Protein 6TM3 (pdb70)

GO terms:
  GO:0004488 methylenetetrahydrofolate dehydrogenase (NADP+) activity (F, EXP)

Solvent-accessible surface area: 12299 Å² total; per-residue (Å²): 87,121,78,44,4,43,2,1,1,28,61,75,95,41,35,118,101,9,45,81,7,0,97,98,8,35,8,68,72,25,60,37,73,18,94,5,57,62,140,58,0,7,70,67,0,33,40,6,8,131,96,58,44,60,167,71,48,48,11,4,0,0,3,0,0,2,29,77,4,26,24,0,26,146,1,1,90,17,0,63,179,104,18,100,51,87,77,71,2,0,0,0,1,0,0,89,7,0,1,0,20,0,0,0,0,0,2,13,0,1,109,17,27,72,44,64,0,160,58,62,84,0,7,0,0,26,0,28,27,11,25,0,12,3,0,0,3,14,0,15,63,33,28,10,101,4,36,0,0,7,169,148,70,111,122,0,71,63,6,3,89,25,3,30,183,62,35,185,36,125,5,70,29,29,96,5,63,78,73,70,33,29,25,101,31,0,115,24,2,40,0,0,1,0,13,15,70,131,13,90,76,14,0,39,92,77,18,0,61,124,38,112,32,2,61,4,0,0,1,28,8,50,86,98,81,33,2,1,12,30,20,70,13,88,9,122,15,110,128,48,72,84,19,89,0,6,0,8,98,7,1,18,30,12,12,59,122,0,0,77,33,0,1,42,72,0,8,117,44,14,127,16,53,27,4,2,92,67,0,25,154,19,0,77,105,45,13,112,173

Foldseek 3Di:
DAQEEEEEEAAQWGDPVLVVLLVLLPHRYYDYDYNDALVPCLVVLVVLQVPDDDLCSLSYEYEYEYKAQLRSVSNLVSSVVSADDLRFAAYAYQYVNQQLLLLLQLLLVCVLVPNAPAAFEEEEEQLLISNSLLNQLVNQVRHHAYEYEDQDQVSQVVSQVSSCVVRVGHHHYDHQNDQVSLLVVCARGQEYEYDDDEADARAEPVSPLPRVNHAEYEFQHDHPPTNYHPDDQCFRQDDDPNHGYHHNNVSVVLSSVLSSNVSNVSSVDGDHYHDNVNSSVVSNVVSVD

Nearest PDB structures (foldseek):
  6tm3-assembly1_A  TM=1.003E+00  e=2.167E-55  Methylorubrum extorquens AM1
  3jyl-assembly1_A  TM=5.128E-01  e=2.140E-04  Pseudomonas syringae pv. tomato
  4hfm-assembly1_B  TM=5.890E-01  e=4.488E-03  Nicotiana tabacum
  7w32-assembly1_J  TM=4.870E-01  e=1.516E-02  Sus scrofa
  7v2f-assembly1_J  TM=4.616E-01  e=2.000E-02  Sus scrofa

Secondary structure (DSSP, 8-state):
---EEEEEESSSS--HHHHHHHHHTT-SEEEEE-S--TTTHHHHHHHHHSS--GGGGGGEEEEEE-S-HHHHHHHHHHHHHH-BTTB--EEEE-GGGHHHHHHHHHHHHHHHTTS--TT-EEEEETTTSHHHHHHHHHHHHTT-EEEEEESSHHHHHHHHHHHHHHH----EEEE--SHHHHHHHTTT-SEEEE-PPTT---B-GGGTTT-TT--EEEE---SSSPSBTT--TT-EEEEETTEEEE-HHHHHHHHHHHHHHHHHHHTS-SS-EESHHHHHHHHHHHHH-

Organism: Methylorubrum extorquens (strain ATCC 14718 / DSM 1338 / JCM 2805 / NCIMB 9133 / AM1) (NCBI:txid272630)

Sequence (289 aa):
SKKKLLFQFDTDATPSVFDVVVGYDGGADHITGYGNVTPDNVGAYVDGTIYTRGGKEEKQQSTAIFVGGGDMAAGERRVFEEAVKKKRFFGPFRVSCMLDSNGSNTTTAAAGVALVVKAAGGSVKGKKKKAVVLAGTGPVGMRSAALLAGEGAEEVVLCGRKKLDKAQAAADSVNKKRFKVNVTTAAETADDASSRAEEAVKGAHFVFTAGAIGLELLLPQQAAWQQNESSSIEIVADYNAQPPLGIGGIDDATDKGKEEYGGKRRAFGALGIGGLKLLKKLHRRRACIAKLFESSSEEGVFDAEEEIYKKLLAKEEEMMAVD

InterPro domains:
  IPR015259 Methylene-tetrahydromethanopterin dehydrogenase, N-terminal [PF09176] (17-97)
  IPR035015 Methylene tetrahydromethanopterin dehydrogenase, NADP-binding domain [cd01078] (96-287)
  IPR036291 NAD(P)-binding domain superfamily [SSF51735] (101-224)
  IPR037089 Methylene-tetrahydromethanopterin dehydrogenase, N-terminal domain superfamily [G3DSA:3.40.50.10280] (3-285)
  IPR046346 Aminoacid dehydrogenase-like, N-terminal domain superfamily [SSF53223] (3-97)

Radius of gyration: 18.9 Å; Cα contacts (8 Å, |Δi|>4): 758; chains: 1; bounding box: 31×53×46 Å

Structure (mmCIF, N/CA/C/O backbone):
data_6TM3
#
_entry.id   6TM3
#
_cell.length_a   125.754
_cell.length_b   125.754
_cell.length_c   125.754
_cell.angle_alpha   90.000
_cell.angle_beta   90.000
_cell.angle_gamma   90.000
#
_symmetry.space_group_name_H-M   'P 41 3 2'
#
loop_
_entity.id
_entity.type
_entity.pdbx_description
1 polymer 'Bifunctional protein MdtA'
2 non-polymer 'NADP NICOTINAMIDE-ADENINE-DINUCLEOTIDE PHOSPHATE'
3 non-polymer GLYCEROL
4 non-polymer '5,10-DIMETHYLENE TETRAHYDROMETHANOPTERIN'
5 non-polymer 1,2-ETHANEDIOL
6 non-polymer 'LITHIUM ION'
7 water water
#
loop_
_atom_site.group_PDB
_atom_site.id
_atom_site.type_symbol
_atom_site.label_atom_id
_atom_site.label_alt_id
_atom_site.label_comp_id
_atom_site.label_asym_id
_atom_site.label_entity_id
_atom_site.label_seq_id
_atom_site.pdbx_PDB_ins_code
_atom_site.Cartn_x
_atom_site.Cartn_y
_atom_site.Cartn_z
_atom_site.occupancy
_atom_site.B_iso_or_equiv
_atom_site.auth_seq_id
_atom_site.auth_comp_id
_atom_site.auth_asym_id
_atom_site.auth_atom_id
_atom_site.pdbx_PDB_model_num
ATOM 1 N N . SER A 1 2 ? 7.872 45.034 87.241 1.00 25.54 2 SER A N 1
ATOM 2 C CA . SER A 1 2 ? 8.851 44.353 88.067 1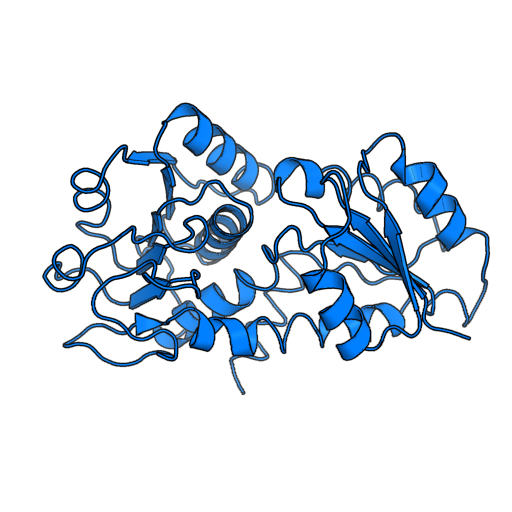.00 21.29 2 SER A CA 1
ATOM 3 C C . SER A 1 2 ? 9.756 43.491 87.205 1.00 17.54 2 SER A C 1
ATOM 4 O O . SER A 1 2 ? 9.301 42.801 86.298 1.00 20.12 2 SER A O 1
ATOM 7 N N . LYS A 1 3 ? 11.043 43.497 87.503 1.00 13.91 3 LYS A N 1
ATOM 8 C CA A LYS A 1 3 ? 11.968 42.625 86.800 0.44 12.29 3 LYS A CA 1
ATOM 9 C CA B LYS A 1 3 ? 11.966 42.624 86.800 0.56 12.74 3 LYS A CA 1
ATOM 10 C C . LYS A 1 3 ? 11.720 41.173 87.187 1.00 11.25 3 LYS A C 1
ATOM 11 O O . LYS A 1 3 ? 11.502 40.853 88.362 1.00 11.67 3 LYS A O 1
ATOM 22 N N . LYS A 1 4 ? 11.770 40.294 86.186 1.00 10.88 4 LYS A N 1
ATOM 23 C CA . LYS A 1 4 ? 11.624 38.855 86.383 1.00 10.55 4 LYS A CA 1
ATOM 24 C C . LYS A 1 4 ? 12.973 38.293 86.808 1.00 10.82 4 LYS A C 1
ATOM 25 O O . LYS A 1 4 ? 13.918 38.222 86.010 1.00 11.12 4 LYS A O 1
ATOM 31 N N . LEU A 1 5 ? 13.069 37.914 88.076 1.00 10.19 5 LEU A N 1
ATOM 32 C CA . LEU A 1 5 ? 14.318 37.493 88.694 1.00 10.18 5 LEU A CA 1
ATOM 33 C C . LEU A 1 5 ? 14.278 35.988 88.897 1.00 10.29 5 LEU A C 1
ATOM 34 O O . LEU A 1 5 ? 13.401 35.476 89.596 1.00 11.22 5 LEU A O 1
ATOM 39 N N . LEU A 1 6 ? 15.228 35.287 88.291 1.00 10.08 6 LEU A N 1
ATOM 40 C CA . LEU A 1 6 ? 15.392 33.853 88.475 1.00 10.07 6 LEU A CA 1
ATOM 41 C C . LEU A 1 6 ? 16.581 33.614 89.392 1.00 10.01 6 LEU A C 1
ATOM 42 O O . LEU A 1 6 ? 17.679 34.110 89.127 1.00 11.41 6 LEU A O 1
ATOM 47 N N . PHE A 1 7 ? 16.353 32.864 90.456 1.00 9.73 7 PHE A N 1
ATOM 48 C CA . PHE A 1 7 ? 17.408 32.441 91.363 1.00 9.77 7 PHE A CA 1
ATOM 49 C C . PHE A 1 7 ? 17.713 30.990 91.067 1.00 9.62 7 PHE A C 1
ATOM 50 O O . PHE A 1 7 ? 16.827 30.133 91.163 1.00 10.71 7 PHE A O 1
ATOM 58 N N . GLN A 1 8 ? 18.950 30.744 90.665 1.00 9.53 8 GLN A N 1
ATOM 59 C CA . GLN A 1 8 ? 19.423 29.438 90.230 1.00 9.57 8 GLN A CA 1
ATOM 60 C C . GLN A 1 8 ? 20.242 28.835 91.361 1.00 9.38 8 GLN A C 1
ATOM 61 O O . GLN A 1 8 ? 21.259 29.405 91.761 1.00 10.22 8 GLN A O 1
ATOM 67 N N . PHE A 1 9 ? 19.769 27.715 91.894 1.00 9.57 9 PHE A N 1
ATOM 68 C CA . PHE A 1 9 ? 20.390 27.040 93.027 1.00 9.73 9 PHE A CA 1
ATOM 69 C C . PHE A 1 9 ? 20.937 25.714 92.509 1.00 9.72 9 PHE A C 1
ATOM 70 O O . PHE A 1 9 ? 20.167 24.796 92.220 1.00 10.74 9 PHE A O 1
ATOM 78 N N . ASP A 1 10 ? 22.253 25.623 92.380 1.00 9.52 10 ASP A N 1
ATOM 79 C CA . ASP A 1 10 ? 22.914 24.473 91.777 1.00 9.36 10 ASP A CA 1
ATOM 80 C C . ASP A 1 10 ? 23.648 23.706 92.873 1.00 9.35 10 ASP A C 1
ATOM 81 O O . ASP A 1 10 ? 24.322 24.308 93.724 1.00 10.47 10 ASP A O 1
ATOM 86 N N . THR A 1 11 ? 23.499 22.386 92.871 1.00 9.27 11 THR A N 1
ATOM 87 C CA . THR A 1 11 ? 24.177 21.545 93.846 1.00 9.69 11 THR A CA 1
ATOM 88 C C . THR A 1 11 ? 25.645 21.325 93.502 1.00 9.75 11 THR A C 1
ATOM 89 O O . THR A 1 11 ? 26.404 20.891 94.378 1.00 10.62 11 THR A O 1
ATOM 93 N N . ASP A 1 12 ? 26.051 21.596 92.266 1.00 9.94 12 ASP A N 1
ATOM 94 C CA . ASP A 1 12 ? 27.452 21.515 91.881 1.00 9.71 12 ASP A CA 1
ATOM 95 C C . ASP A 1 12 ? 28.216 22.707 92.462 1.00 10.15 12 ASP A C 1
ATOM 96 O O . ASP A 1 12 ? 27.638 23.645 93.017 1.00 11.03 12 ASP A O 1
ATOM 101 N N . ALA A 1 13 ? 29.535 22.714 92.265 1.00 10.86 13 ALA A N 1
ATOM 102 C CA . ALA A 1 13 ? 30.362 23.778 92.818 1.00 12.58 13 ALA A CA 1
ATOM 103 C C . ALA A 1 13 ? 30.005 25.150 92.260 1.00 11.07 13 ALA A C 1
ATOM 104 O O . ALA A 1 13 ? 30.173 26.157 92.959 1.00 11.57 13 ALA A O 1
ATOM 106 N N . THR A 1 14 ? 29.580 25.222 91.011 1.00 10.46 14 THR A N 1
ATOM 107 C CA . THR A 1 14 ? 29.198 26.470 90.373 1.00 10.68 14 THR A CA 1
ATOM 108 C C . THR A 1 14 ? 27.937 26.222 89.559 1.00 10.63 14 THR A C 1
ATOM 109 O O . THR A 1 14 ? 27.637 25.076 89.198 1.00 11.35 14 THR A O 1
ATOM 113 N N . PRO A 1 15 ? 27.190 27.276 89.233 1.00 10.42 15 PRO A N 1
ATOM 114 C CA . PRO A 1 15 ? 25.946 27.095 88.476 1.00 10.85 15 PRO A CA 1
ATOM 115 C C . PRO A 1 15 ? 26.208 26.784 87.011 1.00 10.14 15 PRO A C 1
ATOM 116 O O . PRO A 1 15 ? 27.139 27.288 86.399 1.00 13.04 15 PRO A O 1
ATOM 120 N N . SER A 1 16 ? 25.336 25.981 86.426 1.00 10.09 16 SER A N 1
ATOM 121 C CA . SER A 1 16 ? 25.461 25.604 85.026 1.00 10.23 16 SER A CA 1
ATOM 122 C C . SER A 1 16 ? 25.330 26.785 84.073 1.00 10.14 16 SER A C 1
ATOM 123 O O . SER A 1 16 ? 24.336 27.509 84.108 1.00 10.81 16 SER A O 1
ATOM 126 N N . VAL A 1 17 ? 26.302 26.920 83.168 1.00 9.86 17 VAL A N 1
ATOM 127 C CA . VAL A 1 17 ? 26.222 27.915 82.095 1.00 9.77 17 VAL A CA 1
ATOM 128 C C . VAL A 1 17 ? 25.011 27.644 81.214 1.00 9.67 17 VAL A C 1
ATOM 129 O O . VAL A 1 17 ? 24.289 28.565 80.809 1.00 10.07 17 VAL A O 1
ATOM 133 N N . PHE A 1 18 ? 24.820 26.372 80.847 1.00 9.36 18 PHE A N 1
ATOM 134 C CA . PHE A 1 18 ? 23.702 25.974 79.997 1.00 9.80 18 PHE A CA 1
ATOM 135 C C . PHE A 1 18 ? 22.395 26.537 80.539 1.00 9.63 18 PHE A C 1
ATOM 136 O O . PHE A 1 18 ? 21.603 27.149 79.814 1.00 10.22 18 PHE A O 1
ATOM 144 N N . ASP A 1 19 ? 22.147 26.323 81.832 1.00 9.47 19 ASP A N 1
ATOM 145 C CA . ASP A 1 19 ? 20.890 26.750 82.435 1.00 9.82 19 ASP A CA 1
ATOM 146 C C . ASP A 1 19 ? 20.757 28.269 82.465 1.00 9.75 19 ASP A C 1
ATOM 147 O O . ASP A 1 19 ? 19.630 28.786 82.441 1.00 10.61 19 ASP A O 1
ATOM 152 N N . VAL A 1 20 ? 21.875 29.002 82.526 1.00 9.57 20 VAL A N 1
ATOM 153 C CA . VAL A 1 20 ? 21.808 30.456 82.452 1.00 9.70 20 VAL A CA 1
ATOM 154 C C . VAL A 1 20 ? 21.308 30.892 81.078 1.00 9.78 20 VAL A C 1
ATOM 155 O O . VAL A 1 20 ? 20.410 31.730 80.972 1.00 10.67 20 VAL A O 1
ATOM 159 N N . VAL A 1 21 ? 21.914 30.381 80.001 1.00 9.40 21 VAL A N 1
ATOM 160 C CA . VAL A 1 21 ? 21.504 30.826 78.668 1.00 10.20 21 VAL A CA 1
ATOM 161 C C . VAL A 1 21 ? 20.025 30.550 78.455 1.00 10.14 21 VAL A C 1
ATOM 162 O O . VAL A 1 21 ? 19.272 31.410 77.981 1.00 10.96 21 VAL A O 1
ATOM 166 N N . VAL A 1 22 ? 19.594 29.333 78.771 1.00 10.01 22 VAL A N 1
ATOM 167 C CA . VAL A 1 22 ? 18.211 28.972 78.500 1.00 10.54 22 VAL A CA 1
ATOM 168 C C . VAL A 1 22 ? 17.269 29.769 79.388 1.00 11.13 22 VAL A C 1
ATOM 169 O O . VAL A 1 22 ? 16.169 30.128 78.965 1.00 11.85 22 VAL A O 1
ATOM 173 N N . GLY A 1 23 ? 17.676 30.075 80.620 1.00 10.76 23 GLY A N 1
ATOM 174 C CA . GLY A 1 23 ? 16.853 30.914 81.467 1.00 10.91 23 GLY A CA 1
ATOM 175 C C . GLY A 1 23 ? 16.614 32.287 80.878 1.00 10.89 23 GLY A C 1
ATOM 176 O O . GLY A 1 23 ? 15.497 32.806 80.935 1.00 11.92 23 GLY A O 1
ATOM 177 N N . TYR A 1 24 ? 17.659 32.905 80.326 1.00 10.57 24 TYR A N 1
ATOM 178 C CA . TYR A 1 24 ? 17.492 34.198 79.674 1.00 10.87 24 TYR A CA 1
ATOM 179 C C . TYR A 1 24 ? 16.637 34.065 78.426 1.00 11.50 24 TYR A C 1
ATOM 180 O O . TYR A 1 24 ? 15.722 34.860 78.206 1.00 12.60 24 TYR A O 1
ATOM 189 N N . ASP A 1 25 ? 16.906 33.059 77.594 1.00 11.12 25 ASP A N 1
ATOM 190 C CA . ASP A 1 25 ? 16.108 32.913 76.380 1.00 11.25 25 ASP A CA 1
ATOM 191 C C . ASP A 1 25 ? 14.666 32.548 76.695 1.00 11.95 25 ASP A C 1
ATOM 192 O O . ASP A 1 25 ? 13.780 32.815 75.883 1.00 13.95 25 ASP A O 1
ATOM 197 N N . GLY A 1 26 ? 14.417 31.941 77.841 1.00 11.69 26 GLY A N 1
ATOM 198 C CA . GLY A 1 26 ? 13.083 31.567 78.251 1.00 11.87 26 GLY A CA 1
ATOM 199 C C . GLY A 1 26 ? 12.273 32.656 78.893 1.00 12.52 26 GLY A C 1
ATOM 200 O O . GLY A 1 26 ? 11.082 32.452 79.124 1.00 14.76 26 GLY A O 1
ATOM 201 N N . GLY A 1 27 ? 12.886 33.790 79.213 1.00 12.25 27 GLY A N 1
ATOM 202 C CA . GLY A 1 27 ? 12.135 34.935 79.674 1.00 13.94 27 GLY A CA 1
ATOM 203 C C . GLY A 1 27 ? 12.579 35.577 80.971 1.00 12.40 27 GLY A C 1
ATOM 204 O O . GLY A 1 27 ? 11.954 36.548 81.392 1.00 14.96 27 GLY A O 1
ATOM 205 N N . ALA A 1 28 ? 13.621 35.080 81.636 1.00 11.45 28 ALA A N 1
ATOM 206 C CA . ALA A 1 28 ? 14.099 35.780 82.820 1.00 11.38 28 ALA A CA 1
ATOM 207 C C . ALA A 1 28 ? 14.712 37.117 82.426 1.00 11.18 28 ALA A C 1
ATOM 208 O O . ALA A 1 28 ? 15.388 37.226 81.399 1.00 12.20 28 ALA A O 1
ATOM 210 N N . ASP A 1 29 ? 14.518 38.128 83.280 1.00 10.88 29 ASP A N 1
ATOM 211 C CA . ASP A 1 29 ? 15.209 39.399 83.093 1.00 11.15 29 ASP A CA 1
ATOM 212 C C . ASP A 1 29 ? 16.607 39.391 83.701 1.00 10.71 29 ASP A C 1
ATOM 213 O O . ASP A 1 29 ? 17.512 40.025 83.146 1.00 11.49 29 ASP A O 1
ATOM 218 N N . HIS A 1 30 ? 16.796 38.693 84.825 1.00 10.50 30 HIS A N 1
ATOM 219 C CA . HIS A 1 30 ? 18.083 38.593 85.495 1.00 10.61 30 HIS A CA 1
ATOM 220 C C . HIS A 1 30 ? 18.158 37.225 86.127 1.00 10.89 30 HIS A C 1
ATOM 221 O O . HIS A 1 30 ? 17.170 36.751 86.685 1.00 13.07 30 HIS A O 1
ATOM 228 N N . ILE A 1 31 ? 19.327 36.606 86.051 1.00 10.38 31 ILE A N 1
ATOM 229 C CA . ILE A 1 31 ? 19.582 35.323 86.689 1.00 10.25 31 ILE A CA 1
ATOM 230 C C . ILE A 1 31 ? 20.727 35.496 87.672 1.00 10.18 31 ILE A C 1
ATOM 231 O O . ILE A 1 31 ? 21.797 35.995 87.303 1.00 11.98 31 ILE A O 1
ATOM 236 N N . THR A 1 32 ? 20.508 35.070 88.910 1.00 9.98 32 THR A N 1
ATOM 237 C CA . THR A 1 32 ? 21.514 35.093 89.962 1.00 10.00 32 THR A CA 1
ATOM 238 C C . THR A 1 32 ? 21.725 33.658 90.416 1.00 9.94 32 THR A C 1
ATOM 239 O O . THR A 1 32 ? 20.774 33.013 90.870 1.00 10.52 32 THR A O 1
ATOM 243 N N . GLY A 1 33 ? 22.952 33.165 90.288 1.00 10.11 33 GLY A N 1
ATOM 244 C CA . GLY A 1 33 ? 23.262 31.764 90.507 1.00 9.97 33 GLY A CA 1
ATOM 245 C C . GLY A 1 33 ? 24.133 31.507 91.725 1.00 10.10 33 GLY A C 1
ATOM 246 O O . GLY A 1 33 ? 25.068 32.270 92.025 1.00 10.53 33 GLY A O 1
ATOM 247 N N . TYR A 1 34 ? 23.834 30.391 92.384 1.00 9.38 34 TYR A N 1
ATOM 248 C CA . TYR A 1 34 ? 24.527 29.894 93.553 1.00 9.46 34 TYR A CA 1
ATOM 249 C C . TYR A 1 34 ? 24.956 28.467 93.287 1.00 9.58 34 TYR A C 1
ATOM 250 O O . TYR A 1 34 ? 24.190 27.674 92.732 1.00 10.91 34 TYR A O 1
ATOM 259 N N . GLY A 1 35 ? 26.182 28.138 93.687 1.00 9.80 35 GLY A N 1
ATOM 260 C CA . GLY A 1 35 ? 26.628 26.770 93.760 1.00 10.06 35 GLY A CA 1
ATOM 261 C C . GLY A 1 35 ? 26.686 26.291 95.199 1.00 9.36 35 GLY A C 1
ATOM 262 O O . GLY A 1 35 ? 26.430 27.027 96.143 1.00 10.45 35 GLY A O 1
ATOM 263 N N . ASN A 1 36 ? 27.018 25.012 95.342 1.00 9.63 36 ASN A N 1
ATOM 264 C CA . ASN A 1 36 ? 27.153 24.379 96.651 1.00 10.43 36 ASN A CA 1
ATOM 265 C C . ASN A 1 36 ? 25.870 24.442 97.467 1.00 10.17 36 ASN A C 1
ATOM 266 O O . ASN A 1 36 ? 25.916 24.428 98.699 1.00 10.87 36 ASN A O 1
ATOM 271 N N . VAL A 1 37 ? 24.724 24.455 96.809 1.00 9.97 37 VAL A N 1
ATOM 272 C CA . VAL A 1 37 ? 23.467 24.557 97.529 1.00 9.75 37 VAL A CA 1
ATOM 273 C C . VAL A 1 37 ? 23.138 23.210 98.151 1.00 9.76 37 VAL A C 1
ATOM 274 O O . VAL A 1 37 ? 23.311 22.155 97.527 1.00 10.74 37 VAL A O 1
ATOM 278 N N . THR A 1 38 ? 22.639 23.248 99.374 1.00 10.10 38 THR A N 1
ATOM 279 C CA . THR A 1 38 ? 22.269 22.061 100.127 1.00 10.91 38 THR A CA 1
ATOM 280 C C . THR A 1 38 ? 20.895 22.267 100.738 1.00 10.58 38 THR A C 1
ATOM 281 O O . THR A 1 38 ? 20.394 23.395 100.824 1.00 10.66 38 THR A O 1
ATOM 285 N N . PRO A 1 39 ? 20.283 21.193 101.246 1.00 10.68 39 PRO A N 1
ATOM 286 C CA . PRO A 1 39 ? 18.985 21.361 101.906 1.00 11.84 39 PRO A CA 1
ATOM 287 C C . PRO A 1 39 ? 19.062 22.274 103.094 1.00 12.95 39 PRO A C 1
ATOM 288 O O . PRO A 1 39 ? 18.083 22.956 103.389 1.00 15.34 39 PRO A O 1
ATOM 292 N N . ASP A 1 40 ? 20.206 22.328 103.774 1.00 12.96 40 ASP A N 1
ATOM 293 C CA . ASP A 1 40 ? 20.330 23.173 104.949 1.00 14.57 40 ASP A CA 1
ATOM 294 C C . ASP A 1 40 ? 20.504 24.644 104.594 1.00 13.95 40 ASP A C 1
ATOM 295 O O . ASP A 1 40 ? 19.941 25.495 105.290 1.00 16.22 40 ASP A O 1
ATOM 300 N N . ASN A 1 41 ? 21.303 24.978 103.566 1.00 11.36 41 ASN A N 1
ATOM 301 C CA . ASN A 1 41 ? 21.565 26.385 103.271 1.00 11.46 41 ASN A CA 1
ATOM 302 C C . ASN A 1 41 ? 20.530 27.015 102.347 1.00 10.57 41 ASN A C 1
ATOM 303 O O . ASN A 1 41 ? 20.496 28.245 102.225 1.00 11.54 41 ASN A O 1
ATOM 308 N N . VAL A 1 42 ? 19.650 26.222 101.737 1.00 10.19 42 VAL A N 1
ATOM 309 C CA . VAL A 1 42 ? 18.738 26.803 100.764 1.00 10.08 42 VAL A CA 1
ATOM 310 C C . VAL A 1 42 ? 17.615 27.586 101.434 1.00 10.09 42 VAL A C 1
ATOM 311 O O . VAL A 1 42 ? 17.033 28.472 100.817 1.00 10.44 42 VAL A O 1
ATOM 315 N N . GLY A 1 43 ? 17.267 27.267 102.676 1.00 10.43 43 GLY A N 1
ATOM 316 C CA . GLY A 1 43 ? 16.148 27.945 103.305 1.00 10.71 43 GLY A CA 1
ATOM 317 C C . GLY A 1 43 ? 16.323 29.451 103.358 1.00 10.19 43 GLY A C 1
ATOM 318 O O . GLY A 1 43 ? 15.394 30.211 103.059 1.00 10.71 43 GLY A O 1
ATOM 319 N N . ALA A 1 44 ? 17.515 29.907 103.747 1.00 10.12 44 ALA A N 1
ATOM 320 C CA . ALA A 1 44 ? 17.755 31.341 103.814 1.00 10.41 44 ALA A CA 1
ATOM 321 C C . ALA A 1 44 ? 17.705 31.987 102.441 1.00 9.97 44 ALA A C 1
ATOM 322 O O . ALA A 1 44 ? 17.278 33.138 102.311 1.00 10.99 44 ALA A O 1
ATOM 324 N N . TYR A 1 45 ? 18.135 31.268 101.410 1.00 9.60 45 TYR A N 1
ATOM 325 C CA . TYR A 1 45 ? 17.985 31.760 100.044 1.00 10.12 45 TYR A CA 1
ATOM 326 C C . TYR A 1 45 ? 16.511 31.932 99.700 1.00 9.94 45 TYR A C 1
ATOM 327 O O . TYR A 1 45 ? 16.100 32.958 99.141 1.00 10.50 45 TYR A O 1
ATOM 336 N N . VAL A 1 46 ? 15.697 30.924 100.018 1.00 9.67 46 VAL A N 1
ATOM 337 C CA . VAL A 1 46 ? 14.274 31.012 99.727 1.00 9.44 46 VAL A CA 1
ATOM 338 C C . VAL A 1 46 ? 13.639 32.159 100.489 1.00 9.53 46 VAL A C 1
ATOM 339 O O . VAL A 1 46 ? 12.756 32.844 99.964 1.00 10.15 46 VAL A O 1
ATOM 343 N N . ASP A 1 47 ? 14.078 32.403 101.726 1.00 9.66 47 ASP A N 1
ATOM 344 C CA . ASP A 1 47 ? 13.552 33.541 102.473 1.00 10.09 47 ASP A CA 1
ATOM 345 C C . ASP A 1 47 ? 13.684 34.823 101.655 1.00 10.32 47 ASP A C 1
ATOM 346 O O . ASP A 1 47 ? 12.810 35.691 101.689 1.00 10.65 47 ASP A O 1
ATOM 351 N N . GLY A 1 48 ? 14.788 34.974 100.927 1.00 10.33 48 GLY A N 1
ATOM 352 C CA . GLY A 1 48 ? 14.977 36.159 100.118 1.00 10.54 48 GLY A CA 1
ATOM 353 C C . GLY A 1 48 ? 13.971 36.298 98.999 1.00 10.50 48 GLY A C 1
ATOM 354 O O . GLY A 1 48 ? 13.743 37.416 98.517 1.00 12.45 48 GLY A O 1
ATOM 355 N N . THR A 1 49 ? 13.385 35.193 98.550 1.00 10.09 49 THR A N 1
ATOM 356 C CA . THR A 1 49 ? 12.384 35.233 97.499 1.00 10.54 49 THR A CA 1
ATOM 357 C C . THR A 1 49 ? 10.975 35.475 98.018 1.00 10.62 49 THR A C 1
ATOM 358 O O . THR A 1 49 ? 10.125 35.898 97.235 1.00 12.01 49 THR A O 1
ATOM 362 N N . ILE A 1 50 ? 10.700 35.188 99.291 1.00 10.61 50 ILE A N 1
ATOM 363 C CA . ILE A 1 50 ? 9.337 35.254 99.825 1.00 11.25 50 ILE A CA 1
ATOM 364 C C . ILE A 1 50 ? 9.084 36.470 100.710 1.00 11.37 50 ILE A C 1
ATOM 365 O O . ILE A 1 50 ? 7.918 36.739 101.032 1.00 12.58 50 ILE A O 1
ATOM 370 N N . TYR A 1 51 ? 10.122 37.211 101.106 1.00 10.87 51 TYR A N 1
ATOM 371 C CA . TYR A 1 51 ? 9.950 38.355 101.992 1.00 11.64 51 TYR A CA 1
ATOM 372 C C . TYR A 1 51 ? 10.230 39.690 101.313 1.00 11.01 51 TYR A C 1
ATOM 373 O O . TYR A 1 51 ? 10.219 40.724 101.985 1.00 13.11 51 TYR A O 1
ATOM 382 N N . THR A 1 52 ? 10.481 39.704 100.001 1.00 11.29 52 THR A N 1
ATOM 383 C CA . THR A 1 52 ? 10.921 40.911 99.313 1.00 11.31 52 THR A CA 1
ATOM 384 C C . THR A 1 52 ? 9.874 41.549 98.414 1.00 11.89 52 THR A C 1
ATOM 385 O O . THR A 1 52 ? 10.025 42.723 98.068 1.00 13.01 52 THR A O 1
ATOM 389 N N . ARG A 1 53 ? 8.847 40.802 98.012 1.00 12.13 53 ARG A N 1
ATOM 390 C CA . ARG A 1 53 ? 7.835 41.294 97.092 1.00 12.16 53 ARG A CA 1
ATOM 391 C C . ARG A 1 53 ? 6.467 40.840 97.578 1.00 14.44 53 ARG A C 1
ATOM 392 O O . ARG A 1 53 ? 6.341 39.818 98.246 1.00 16.46 53 ARG A O 1
ATOM 400 N N . GLY A 1 54 ? 5.432 41.600 97.221 1.00 16.20 54 GLY A N 1
ATOM 401 C CA . GLY A 1 54 ? 4.078 41.276 97.617 1.00 18.81 54 GLY A CA 1
ATOM 402 C C . GLY A 1 54 ? 3.120 41.352 96.440 1.00 19.65 54 GLY A C 1
ATOM 403 O O . GLY A 1 54 ? 3.459 41.858 95.372 1.00 20.39 54 GLY A O 1
ATOM 404 N N . GLY A 1 55 ? 1.905 40.839 96.661 1.00 21.66 55 GLY A N 1
ATOM 405 C CA . GLY A 1 55 ? 0.828 41.035 95.698 1.00 23.55 55 GLY A CA 1
ATOM 406 C C . GLY A 1 55 ? 1.187 40.564 94.301 1.00 23.73 55 GLY A C 1
ATOM 407 O O . GLY A 1 55 ? 1.718 39.468 94.106 1.00 24.51 55 GLY A O 1
ATOM 408 N N . LYS A 1 56 ? 0.886 41.402 93.304 1.00 24.02 56 LYS A N 1
ATOM 409 C CA . LYS A 1 56 ? 1.140 41.050 91.912 1.00 25.30 56 LYS A CA 1
ATOM 410 C C . LYS A 1 56 ? 2.619 40.828 91.634 1.00 22.92 56 LYS A C 1
ATOM 411 O O . LYS A 1 56 ? 2.959 40.166 90.646 1.00 25.01 56 LYS A O 1
ATOM 417 N N . GLU A 1 57 ? 3.504 41.355 92.483 1.00 19.06 57 GLU A N 1
ATOM 418 C CA A GLU A 1 57 ? 4.928 41.292 92.189 0.54 16.24 57 GLU A CA 1
ATOM 419 C CA B GLU A 1 57 ? 4.938 41.308 92.236 0.46 17.29 57 GLU A CA 1
ATOM 420 C C . GLU A 1 57 ? 5.546 39.951 92.552 1.00 15.00 57 GLU A C 1
ATOM 421 O O . GLU A 1 57 ? 6.629 39.640 92.052 1.00 14.53 57 GLU A O 1
ATOM 432 N N . LYS A 1 58 ? 4.900 39.185 93.417 1.00 15.60 58 LYS A N 1
ATOM 433 C CA . LYS A 1 58 ? 5.469 37.893 93.877 1.00 16.40 58 LYS A CA 1
ATOM 434 C C . LYS A 1 58 ? 5.838 36.984 92.702 1.00 14.24 58 LYS A C 1
ATOM 435 O O . LYS A 1 58 ? 6.884 36.355 92.740 1.00 15.41 58 LYS A O 1
ATOM 441 N N . GLN A 1 59 ? 4.983 36.917 91.693 1.00 13.48 59 GLN A N 1
ATOM 442 C CA A GLN A 1 59 ? 5.205 36.009 90.581 0.47 13.40 59 GLN A CA 1
ATOM 443 C CA B GLN A 1 59 ? 5.225 35.994 90.598 0.53 14.16 59 GLN A CA 1
ATOM 444 C C . GLN A 1 59 ? 6.389 36.407 89.720 1.00 13.78 59 GLN A C 1
ATOM 445 O O . GLN A 1 59 ? 6.769 35.632 88.842 1.00 15.51 59 GLN A O 1
ATOM 456 N N . SER A 1 60 ? 6.959 37.587 89.930 1.00 11.75 60 SER A N 1
ATOM 457 C CA . SER A 1 60 ? 8.121 38.004 89.162 1.00 11.60 60 SER A CA 1
ATOM 458 C C . SER A 1 60 ? 9.445 37.537 89.755 1.00 10.78 60 SER A C 1
ATOM 459 O O . SER A 1 60 ? 10.493 37.883 89.218 1.00 11.13 60 SER A O 1
ATOM 462 N N . THR A 1 61 ? 9.428 36.731 90.813 1.00 10.54 61 THR A N 1
ATOM 463 C CA . THR A 1 61 ? 10.609 36.030 91.289 1.00 10.26 61 THR A CA 1
ATOM 464 C C . THR A 1 61 ? 10.333 34.546 91.182 1.00 10.35 61 THR A C 1
ATOM 465 O O . THR A 1 61 ? 9.230 34.107 91.476 1.00 11.33 61 THR A O 1
ATOM 469 N N . ALA A 1 62 ? 11.332 33.765 90.782 1.00 9.81 62 ALA A N 1
ATOM 470 C CA . ALA A 1 62 ? 11.169 32.322 90.703 1.00 9.75 62 ALA A CA 1
ATOM 471 C C . ALA A 1 62 ? 12.500 31.638 90.990 1.00 9.69 62 ALA A C 1
ATOM 472 O O . ALA A 1 62 ? 13.558 32.269 90.995 1.00 10.04 62 ALA A O 1
ATOM 474 N N . ILE A 1 63 ? 12.422 30.327 91.227 1.00 9.69 63 ILE A N 1
ATOM 475 C CA . ILE A 1 63 ? 13.549 29.499 91.636 1.00 9.72 63 ILE A CA 1
ATOM 476 C C . ILE A 1 63 ? 13.741 28.362 90.642 1.00 9.82 63 ILE A C 1
ATOM 477 O O . ILE A 1 63 ? 12.774 27.707 90.235 1.00 10.51 63 ILE A O 1
ATOM 482 N N . PHE A 1 64 ? 14.999 28.098 90.308 1.00 9.55 64 PHE A N 1
ATOM 483 C CA . PHE A 1 64 ? 15.398 26.980 89.465 1.00 9.81 64 PHE A CA 1
ATOM 484 C C . PHE A 1 64 ? 16.480 26.210 90.204 1.00 9.76 64 PHE A C 1
ATOM 485 O O . PHE A 1 64 ? 17.469 26.809 90.632 1.00 10.64 64 PHE A O 1
ATOM 493 N N . VAL A 1 65 ? 16.293 24.900 90.368 1.00 9.48 65 VAL A N 1
ATOM 494 C CA . VAL A 1 65 ? 17.264 24.030 91.022 1.00 9.48 65 VAL A CA 1
ATOM 495 C C . VAL A 1 65 ? 17.923 23.137 89.980 1.00 9.34 65 VAL A C 1
ATOM 496 O O . VAL A 1 65 ? 17.244 22.500 89.162 1.00 10.03 65 VAL A O 1
ATOM 500 N N . GLY A 1 66 ? 19.249 23.066 90.037 1.00 9.70 66 GLY A N 1
ATOM 501 C CA . GLY A 1 66 ? 20.004 22.216 89.147 1.00 10.76 66 GLY A CA 1
ATOM 502 C C . GLY A 1 66 ? 21.215 21.579 89.793 1.00 9.61 66 GLY A C 1
ATOM 503 O O . GLY A 1 66 ? 21.372 21.590 91.024 1.00 9.78 66 GLY A O 1
ATOM 504 N N . GLY A 1 67 ? 22.078 21.031 88.944 1.00 9.67 67 GLY A N 1
ATOM 505 C CA . GLY A 1 67 ? 23.261 20.298 89.356 1.00 9.95 67 GLY A CA 1
ATOM 506 C C . GLY A 1 67 ? 23.344 18.936 88.693 1.00 9.60 67 GLY A C 1
ATOM 507 O O . GLY A 1 67 ? 22.510 18.551 87.879 1.00 10.79 67 GLY A O 1
ATOM 508 N N . GLY A 1 68 ? 24.400 18.198 89.043 1.00 9.80 68 GLY A N 1
ATOM 509 C CA . GLY A 1 68 ? 24.737 16.964 88.359 1.00 10.22 68 GLY A CA 1
ATOM 510 C C . GLY A 1 68 ? 24.388 15.691 89.092 1.00 9.87 68 GLY A C 1
ATOM 511 O O . GLY A 1 68 ? 24.671 14.601 88.593 1.00 10.69 68 GLY A O 1
ATOM 512 N N . ASP A 1 69 ? 23.778 15.794 90.263 1.00 11.23 69 ASP A N 1
ATOM 513 C CA . ASP A 1 69 ? 23.447 14.657 91.121 1.00 10.68 69 ASP A CA 1
ATOM 514 C C . ASP A 1 69 ? 21.936 14.699 91.320 1.00 10.06 69 ASP A C 1
ATOM 515 O O . ASP A 1 69 ? 21.412 15.620 91.958 1.00 10.55 69 ASP A O 1
ATOM 520 N N . MET A 1 70 ? 21.221 13.733 90.742 1.00 10.42 70 MET A N 1
ATOM 521 C CA . MET A 1 70 ? 19.763 13.782 90.759 1.00 10.51 70 MET A CA 1
ATOM 522 C C . MET A 1 70 ? 19.220 13.772 92.180 1.00 10.24 70 MET A C 1
ATOM 523 O O . MET A 1 70 ? 18.339 14.565 92.523 1.00 11.04 70 MET A O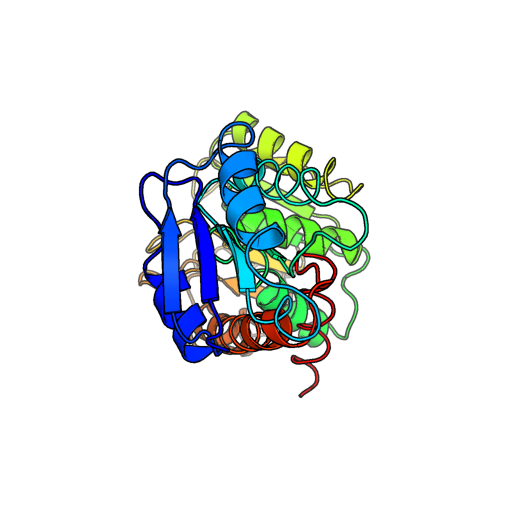 1
ATOM 528 N N . ALA A 1 71 ? 19.715 12.857 93.014 1.00 10.96 71 ALA A N 1
ATOM 529 C CA . ALA A 1 71 ? 19.207 12.744 94.373 1.00 11.92 71 ALA A CA 1
ATOM 530 C C . ALA A 1 71 ? 19.442 14.028 95.150 1.00 10.81 71 ALA A C 1
ATOM 531 O O . ALA A 1 71 ? 18.580 14.462 95.920 1.00 11.32 71 ALA A O 1
ATOM 533 N N . ALA A 1 72 ? 20.602 14.658 94.960 1.00 10.65 72 ALA A N 1
ATOM 534 C CA . ALA A 1 72 ? 20.875 15.916 95.651 1.00 10.94 72 ALA A CA 1
ATOM 535 C C . ALA A 1 72 ? 19.933 17.013 95.182 1.00 10.33 72 ALA A C 1
ATOM 536 O O . ALA A 1 72 ? 19.466 17.823 95.986 1.00 10.69 72 ALA A O 1
ATOM 538 N N . GLY A 1 73 ? 19.669 17.071 93.875 1.00 10.21 73 GLY A N 1
ATOM 539 C CA . GLY A 1 73 ? 18.725 18.046 93.366 1.00 10.23 73 GLY A CA 1
ATOM 540 C C . GLY A 1 73 ? 17.336 17.852 93.942 1.00 9.82 73 GLY A C 1
ATOM 541 O O . GLY A 1 73 ? 16.665 18.816 94.326 1.00 10.23 73 GLY A O 1
ATOM 542 N N . GLU A 1 74 ? 16.891 16.596 94.026 1.00 9.82 74 GLU A N 1
ATOM 543 C CA . GLU A 1 74 ? 15.597 16.312 94.632 1.00 10.20 74 GLU A CA 1
ATOM 544 C C . GLU A 1 74 ? 15.537 16.828 96.061 1.00 9.86 74 GLU A C 1
ATOM 545 O O . GLU A 1 74 ? 14.526 17.397 96.488 1.00 10.54 74 GLU A O 1
ATOM 551 N N . ARG A 1 75 ? 16.598 16.611 96.834 1.00 9.87 75 ARG A N 1
ATOM 552 C CA A ARG A 1 75 ? 16.573 17.022 98.234 0.51 10.16 75 ARG A CA 1
ATOM 553 C CA B ARG A 1 75 ? 16.571 17.023 98.233 0.49 9.96 75 ARG A CA 1
ATOM 554 C C . ARG A 1 75 ? 16.559 18.537 98.374 1.00 9.90 75 ARG A C 1
ATOM 555 O O . ARG A 1 75 ? 15.878 19.073 99.250 1.00 10.07 75 ARG A O 1
ATOM 570 N N . VAL A 1 76 ? 17.314 19.249 97.535 1.00 9.80 76 VAL A N 1
ATOM 571 C CA . VAL A 1 76 ? 17.247 20.705 97.583 1.00 9.81 76 VAL A CA 1
ATOM 572 C C . VAL A 1 76 ? 15.866 21.188 97.169 1.00 9.58 76 VAL A C 1
ATOM 573 O O . VAL A 1 76 ? 15.317 22.110 97.778 1.00 10.23 76 VAL A O 1
ATOM 577 N N . PHE A 1 77 ? 15.289 20.595 96.121 1.00 9.90 77 PHE A N 1
ATOM 578 C CA . PHE A 1 77 ? 13.971 21.025 95.665 1.00 9.80 77 PHE A CA 1
ATOM 579 C C . PHE A 1 77 ? 12.917 20.815 96.751 1.00 10.07 77 PHE A C 1
ATOM 580 O O . PHE A 1 77 ? 12.051 21.669 96.959 1.00 10.63 77 PHE A O 1
ATOM 588 N N . GLU A 1 78 ? 12.987 19.691 97.471 1.00 10.49 78 GLU A N 1
ATOM 589 C CA A GLU A 1 78 ? 12.054 19.471 98.571 0.58 11.06 78 GLU A CA 1
ATOM 590 C CA B GLU A 1 78 ? 12.069 19.459 98.579 0.42 10.63 78 GLU A CA 1
ATOM 591 C C . GLU A 1 78 ? 12.257 20.506 99.672 1.00 10.69 78 GLU A C 1
ATOM 592 O O . GLU A 1 78 ? 11.287 20.972 100.268 1.00 11.07 78 GLU A O 1
ATOM 603 N N . ALA A 1 79 ? 13.511 20.877 99.959 1.00 10.26 79 ALA A N 1
ATOM 604 C CA . ALA A 1 79 ? 13.788 21.891 100.973 1.00 10.31 79 ALA A CA 1
ATOM 605 C C . ALA A 1 79 ? 13.275 23.264 100.555 1.00 9.96 79 ALA A C 1
ATOM 606 O O . ALA A 1 79 ? 12.840 24.044 101.411 1.00 10.97 79 ALA A O 1
ATOM 608 N N . VAL A 1 80 ? 13.298 23.571 99.257 1.00 9.68 80 VAL A N 1
ATOM 609 C CA . VAL A 1 80 ? 12.691 24.806 98.766 1.00 10.08 80 VAL A CA 1
ATOM 610 C C . VAL A 1 80 ? 11.201 24.802 99.081 1.00 10.27 80 VAL A C 1
ATOM 611 O O . VAL A 1 80 ? 10.661 25.742 99.674 1.00 11.09 80 VAL A O 1
ATOM 615 N N . LYS A 1 81 ? 10.518 23.724 98.691 1.00 10.70 81 LYS A N 1
ATOM 616 C CA A LYS A 1 81 ? 9.078 23.665 98.903 0.64 11.33 81 LYS A CA 1
ATOM 617 C CA B LYS A 1 81 ? 9.079 23.615 98.912 0.36 11.90 81 LYS A CA 1
ATOM 618 C C . LYS A 1 81 ? 8.741 23.688 100.388 1.00 11.48 81 LYS A C 1
ATOM 619 O O . LYS A 1 81 ? 7.710 24.250 100.776 1.00 12.00 81 LYS A O 1
ATOM 630 N N . LYS A 1 82 ? 9.589 23.091 101.229 1.00 11.02 82 LYS A N 1
ATOM 631 C CA . LYS A 1 82 ? 9.349 23.063 102.665 1.00 12.00 82 LYS A CA 1
ATOM 632 C C . LYS A 1 82 ? 9.464 24.438 103.293 1.00 11.87 82 LYS A C 1
ATOM 633 O O . LYS A 1 82 ? 8.860 24.683 104.328 1.00 13.87 82 LYS A O 1
ATOM 639 N N . ARG A 1 83 ? 10.244 25.338 102.706 1.00 10.74 83 ARG A N 1
ATOM 640 C CA . ARG A 1 83 ? 10.422 26.667 103.282 1.00 10.90 83 ARG A CA 1
ATOM 641 C C . ARG A 1 83 ? 9.207 27.558 103.043 1.00 10.76 83 ARG A C 1
ATOM 642 O O . ARG A 1 83 ? 8.928 28.457 103.842 1.00 12.16 83 ARG A O 1
ATOM 650 N N . PHE A 1 84 ? 8.483 27.343 101.953 1.00 10.40 84 PHE A N 1
ATOM 651 C CA . PHE A 1 84 ? 7.282 28.113 101.681 1.00 10.68 84 PHE A CA 1
ATOM 652 C C . PHE A 1 84 ? 6.234 27.889 102.777 1.00 10.84 84 PHE A C 1
ATOM 653 O O . PHE A 1 84 ? 6.215 26.861 103.451 1.00 11.55 84 PHE A O 1
ATOM 661 N N . PHE A 1 85 ? 5.310 28.841 102.912 1.00 10.61 85 PHE A N 1
ATOM 662 C CA . PHE A 1 85 ? 4.174 28.648 103.804 1.00 11.24 85 PHE A CA 1
ATOM 663 C C . PHE A 1 85 ? 3.074 29.613 103.405 1.00 11.52 85 PHE A C 1
ATOM 664 O O . PHE A 1 85 ? 3.346 30.772 103.107 1.00 11.97 85 PHE A O 1
ATOM 672 N N . GLY A 1 86 ? 1.824 29.148 103.409 1.00 11.67 86 GLY A N 1
ATOM 673 C CA . GLY A 1 86 ? 0.727 30.036 103.122 1.00 12.26 86 GLY A CA 1
ATOM 674 C C . GLY A 1 86 ? 0.940 30.668 101.762 1.00 12.25 86 GLY A C 1
ATOM 675 O O . GLY A 1 86 ? 1.339 29.996 100.807 1.00 12.77 86 GLY A O 1
ATOM 676 N N . PRO A 1 87 ? 0.717 31.980 101.650 1.00 12.77 87 PRO A N 1
ATOM 677 C CA . PRO A 1 87 ? 0.969 32.684 100.383 1.00 13.39 87 PRO A CA 1
ATOM 678 C C . PRO A 1 87 ? 2.428 33.057 100.169 1.00 12.40 87 PRO A C 1
ATOM 679 O O . PRO A 1 87 ? 2.756 33.637 99.128 1.00 13.90 87 PRO A O 1
ATOM 683 N N . PHE A 1 88 ? 3.305 32.739 101.123 1.00 11.51 88 PHE A N 1
ATOM 684 C CA . PHE A 1 88 ? 4.732 33.049 101.028 1.00 11.65 88 PHE A CA 1
ATOM 685 C C . PHE A 1 88 ? 5.402 31.951 100.215 1.00 11.01 88 PHE A C 1
ATOM 686 O O . PHE A 1 88 ? 5.908 30.960 100.746 1.00 11.40 88 PHE A O 1
ATOM 694 N N . ARG A 1 89 ? 5.396 32.136 98.898 1.00 11.07 89 ARG A N 1
ATOM 695 C CA . ARG A 1 89 ? 5.933 31.169 97.956 1.00 10.46 89 ARG A CA 1
ATOM 696 C C . ARG A 1 89 ? 6.173 31.870 96.623 1.00 10.65 89 ARG A C 1
ATOM 697 O O . ARG A 1 89 ? 5.618 32.935 96.347 1.00 11.54 89 ARG A O 1
ATOM 705 N N . VAL A 1 90 ? 7.000 31.233 95.796 1.00 10.51 90 VAL A N 1
ATOM 706 C CA . VAL A 1 90 ? 7.222 31.616 94.404 1.00 10.71 90 VAL A CA 1
ATOM 707 C C . VAL A 1 90 ? 7.200 30.331 93.587 1.00 10.36 90 VAL A C 1
ATOM 708 O O . VAL A 1 90 ? 7.292 29.232 94.132 1.00 10.86 90 VAL A O 1
ATOM 712 N N . SER A 1 91 ? 7.108 30.468 92.270 1.00 10.48 91 SER A N 1
ATOM 713 C CA . SER A 1 91 ? 7.186 29.288 91.426 1.00 10.40 91 SER A CA 1
ATOM 714 C C . SER A 1 91 ? 8.593 28.706 91.434 1.00 10.49 91 SER A C 1
ATOM 715 O O . SER A 1 91 ? 9.586 29.422 91.602 1.00 10.69 91 SER A O 1
ATOM 718 N N . CYS A 1 92 ? 8.675 27.395 91.221 1.00 10.60 92 CYS A N 1
ATOM 719 C CA . CYS A 1 92 ? 9.960 26.709 91.271 1.00 10.13 92 CYS A CA 1
ATOM 720 C C . CYS A 1 92 ? 10.012 25.593 90.236 1.00 9.97 92 CYS A C 1
ATOM 721 O O . CYS A 1 92 ? 8.996 25.002 89.869 1.00 10.96 92 CYS A O 1
ATOM 724 N N . MET A 1 93 ? 11.233 25.300 89.789 1.00 9.84 93 MET A N 1
ATOM 725 C CA . MET A 1 93 ? 11.498 24.292 88.774 1.00 10.08 93 MET A CA 1
ATOM 726 C C . MET A 1 93 ? 12.740 23.518 89.182 1.00 9.55 93 MET A C 1
ATOM 727 O O . MET A 1 93 ? 13.697 24.104 89.695 1.00 10.68 93 MET A O 1
ATOM 732 N N . LEU A 1 94 ? 12.729 22.218 88.928 1.00 9.64 94 LEU A N 1
ATOM 733 C CA . LEU A 1 94 ? 13.883 21.339 89.090 1.00 9.53 94 LEU A CA 1
ATOM 734 C C . LEU A 1 94 ? 14.292 20.829 87.716 1.00 9.46 94 LEU A C 1
ATOM 735 O O . LEU A 1 94 ? 13.447 20.333 86.969 1.00 9.96 94 LEU A O 1
ATOM 740 N N . ASP A 1 95 ? 15.575 20.940 87.374 1.00 9.75 95 ASP A N 1
ATOM 741 C CA . ASP A 1 95 ? 16.028 20.375 86.106 1.00 9.60 95 ASP A CA 1
ATOM 742 C C . ASP A 1 95 ? 17.513 20.055 86.111 1.00 9.75 95 ASP A C 1
ATOM 743 O O . ASP A 1 95 ? 18.217 20.385 85.158 1.00 10.97 95 ASP A O 1
ATOM 748 N N . SER A 1 96 ? 17.978 19.361 87.150 1.00 9.97 96 SER A N 1
ATOM 749 C CA . SER A 1 96 ? 19.382 18.993 87.300 1.00 9.40 96 SER A CA 1
ATOM 750 C C . SER A 1 96 ? 19.938 18.373 86.025 1.00 9.54 96 SER A C 1
ATOM 751 O O . SER A 1 96 ? 19.507 17.291 85.615 1.00 9.79 96 SER A O 1
ATOM 754 N N . ASN A 1 97 ? 20.914 19.043 85.416 1.00 9.54 97 ASN A N 1
ATOM 755 C CA . ASN A 1 97 ? 21.633 18.526 84.258 1.00 9.31 97 ASN A CA 1
ATOM 756 C C . ASN A 1 97 ? 20.718 18.328 83.054 1.00 9.77 97 ASN A C 1
ATOM 757 O O . ASN A 1 97 ? 21.061 17.609 82.117 1.00 10.51 97 ASN A O 1
ATOM 762 N N . GLY A 1 98 ? 19.566 18.987 83.042 1.00 9.91 98 GLY A N 1
ATOM 763 C CA . GLY A 1 98 ? 18.586 18.771 81.994 1.00 9.98 98 GLY A CA 1
ATOM 764 C C . GLY A 1 98 ? 17.751 17.527 82.165 1.00 10.46 98 GLY A C 1
ATOM 765 O O . GLY A 1 98 ? 17.035 17.148 81.239 1.00 11.60 98 GLY A O 1
ATOM 766 N N . SER A 1 99 ? 17.816 16.893 83.331 1.00 10.07 99 SER A N 1
ATOM 767 C CA . SER A 1 99 ? 17.153 15.619 83.573 1.00 10.46 99 SER A CA 1
ATOM 768 C C . SER A 1 99 ? 15.679 15.627 83.202 1.00 9.91 99 SER A C 1
ATOM 769 O O . SER A 1 99 ? 15.226 14.769 82.442 1.00 10.87 99 SER A O 1
ATOM 772 N N . ASN A 1 100 ? 14.895 16.541 83.782 1.00 9.83 100 ASN A N 1
ATOM 773 C CA . ASN A 1 100 ? 13.459 16.526 83.523 1.00 9.93 100 ASN A CA 1
ATOM 774 C C . ASN A 1 100 ? 13.141 16.918 82.089 1.00 10.07 100 ASN A C 1
ATOM 775 O O . ASN A 1 100 ? 12.324 16.269 81.431 1.00 10.60 100 ASN A O 1
ATOM 780 N N . THR A 1 101 ? 13.734 18.008 81.608 1.00 10.14 101 THR A N 1
ATOM 781 C CA . THR A 1 101 ? 13.357 18.505 80.292 1.00 10.13 101 THR A CA 1
ATOM 782 C C . THR A 1 101 ? 13.824 17.570 79.181 1.00 10.30 101 THR A C 1
ATOM 783 O O . THR A 1 101 ? 13.106 17.381 78.189 1.00 11.27 101 THR A O 1
ATOM 787 N N . THR A 1 102 ? 15.013 16.971 79.323 1.00 10.37 102 THR A N 1
ATOM 788 C CA A THR A 1 102 ? 15.546 16.055 78.319 0.52 11.31 102 THR A CA 1
ATOM 789 C CA B THR A 1 102 ? 15.449 16.088 78.246 0.48 10.73 102 THR A CA 1
ATOM 790 C C . THR A 1 102 ? 14.823 14.714 78.355 1.00 10.89 102 THR A C 1
ATOM 791 O O . THR A 1 102 ? 14.451 14.152 77.321 1.00 11.35 102 THR A O 1
ATOM 798 N N . ALA A 1 103 ? 14.669 14.154 79.557 1.00 10.68 103 ALA A N 1
ATOM 799 C CA . ALA A 1 103 ? 13.971 12.881 79.647 1.00 10.63 103 ALA A CA 1
ATOM 800 C C . ALA A 1 103 ? 12.536 13.026 79.172 1.00 10.71 103 ALA A C 1
ATOM 801 O O . ALA A 1 103 ? 12.002 12.147 78.488 1.00 11.32 103 ALA A O 1
ATOM 803 N N . ALA A 1 104 ? 11.880 14.125 79.538 1.00 10.74 104 ALA A N 1
ATOM 804 C CA . ALA A 1 104 ? 10.510 14.334 79.084 1.00 10.95 104 ALA A CA 1
ATOM 805 C C . ALA A 1 104 ? 10.450 14.421 77.567 1.00 11.10 104 ALA A C 1
ATOM 806 O O . ALA A 1 104 ? 9.573 13.819 76.942 1.00 11.92 104 ALA A O 1
ATOM 808 N N . ALA A 1 105 ? 11.378 15.155 76.951 1.00 11.35 105 ALA A N 1
ATOM 809 C CA . ALA A 1 105 ? 11.387 15.252 75.500 1.00 11.47 105 ALA A CA 1
ATOM 810 C C . ALA A 1 105 ? 11.654 13.891 74.864 1.00 11.80 105 ALA A C 1
ATOM 811 O O . ALA A 1 105 ? 10.952 13.474 73.937 1.00 12.68 105 ALA A O 1
ATOM 813 N N . GLY A 1 106 ? 12.682 13.192 75.344 1.00 11.53 106 GLY A N 1
ATOM 814 C CA . GLY A 1 106 ? 13.054 11.929 74.731 1.00 12.03 106 GLY A CA 1
ATOM 815 C C . GLY A 1 106 ? 11.985 10.872 74.890 1.00 11.82 106 GLY A C 1
ATOM 816 O O . GLY A 1 106 ? 11.620 10.185 73.929 1.00 12.48 106 GLY A O 1
ATOM 817 N N . VAL A 1 107 ? 11.468 10.729 76.107 1.00 11.69 107 VAL A N 1
ATOM 818 C CA . VAL A 1 107 ? 10.435 9.733 76.345 1.00 12.11 107 VAL A CA 1
ATOM 819 C C . VAL A 1 107 ? 9.155 10.107 75.612 1.00 11.79 107 VAL A C 1
ATOM 820 O O . VAL A 1 107 ? 8.507 9.245 75.012 1.00 12.69 107 VAL A O 1
ATOM 824 N N . ALA A 1 108 ? 8.784 11.388 75.605 1.00 12.25 108 ALA A N 1
ATOM 825 C CA . ALA A 1 108 ? 7.584 11.768 74.868 1.00 12.71 108 ALA A CA 1
ATOM 826 C C . ALA A 1 108 ? 7.711 11.412 73.390 1.00 12.13 108 ALA A C 1
ATOM 827 O O . ALA A 1 108 ? 6.762 10.910 72.773 1.00 13.63 108 ALA A O 1
ATOM 829 N N . LEU A 1 109 ? 8.871 11.682 72.798 1.00 12.57 109 LEU A N 1
ATOM 830 C CA . LEU A 1 109 ? 9.067 11.393 71.383 1.00 12.73 109 LEU A CA 1
ATOM 831 C C . LEU A 1 109 ? 9.025 9.894 71.102 1.00 12.64 109 LEU A C 1
ATOM 832 O O . LEU A 1 109 ? 8.432 9.453 70.106 1.00 13.96 109 LEU A O 1
ATOM 837 N N . VAL A 1 110 ? 9.644 9.094 71.966 1.00 12.94 110 VAL A N 1
ATOM 838 C CA . VAL A 1 110 ? 9.662 7.650 71.760 1.00 13.09 110 VAL A CA 1
ATOM 839 C C . VAL A 1 110 ? 8.268 7.063 71.959 1.00 13.24 110 VAL A C 1
ATOM 840 O O . VAL A 1 110 ? 7.816 6.230 71.168 1.00 14.17 110 VAL A O 1
ATOM 844 N N . VAL A 1 111 ? 7.571 7.474 73.020 1.00 13.05 111 VAL A N 1
ATOM 845 C CA . VAL A 1 111 ? 6.217 6.982 73.253 1.00 14.00 111 VAL A CA 1
ATOM 846 C C . VAL A 1 111 ? 5.313 7.322 72.073 1.00 14.15 111 VAL A C 1
ATOM 847 O O . VAL A 1 111 ? 4.522 6.488 71.616 1.00 15.30 111 VAL A O 1
ATOM 851 N N . LYS A 1 112 ? 5.409 8.546 71.560 1.00 14.12 112 LYS A N 1
ATOM 852 C CA . LYS A 1 112 ? 4.602 8.932 70.406 1.00 14.79 112 LYS A CA 1
ATOM 853 C C . LYS A 1 112 ? 4.939 8.067 69.200 1.00 15.78 112 LYS A C 1
ATOM 854 O O . LYS A 1 112 ? 4.044 7.556 68.515 1.00 17.30 112 LYS A O 1
ATOM 860 N N . ALA A 1 113 ? 6.227 7.863 68.944 1.00 15.42 113 ALA A N 1
ATOM 861 C CA . ALA A 1 113 ? 6.637 7.067 67.796 1.00 16.02 113 ALA A CA 1
ATOM 862 C C . ALA A 1 113 ? 6.199 5.620 67.941 1.00 17.18 113 ALA A C 1
ATOM 863 O O . ALA A 1 113 ? 5.936 4.954 66.939 1.00 20.39 113 ALA A O 1
ATOM 865 N N . ALA A 1 114 ? 6.097 5.127 69.165 1.00 16.31 114 ALA A N 1
ATOM 866 C CA . ALA A 1 114 ? 5.633 3.772 69.421 1.00 17.42 114 ALA A CA 1
ATOM 867 C C . ALA A 1 114 ? 4.122 3.632 69.322 1.00 18.42 114 ALA A C 1
ATOM 868 O O . ALA A 1 114 ? 3.607 2.523 69.514 1.00 21.40 114 ALA A O 1
ATOM 870 N N . GLY A 1 115 ? 3.406 4.711 69.027 1.00 18.14 115 GLY A N 1
ATOM 871 C CA . GLY A 1 115 ? 1.969 4.661 68.853 1.00 18.49 115 GLY A CA 1
ATOM 872 C C . GLY A 1 115 ? 1.173 5.164 70.031 1.00 19.96 115 GLY A C 1
ATOM 873 O O . GLY A 1 115 ? -0.057 5.046 70.020 1.00 22.07 115 GLY A O 1
ATOM 874 N N . GLY A 1 116 ? 1.834 5.697 71.054 1.00 17.68 116 GLY A N 1
ATOM 875 C CA . GLY A 1 116 ? 1.168 6.295 72.193 1.00 17.98 116 GLY A CA 1
ATOM 876 C C . GLY A 1 116 ? 1.234 5.477 73.459 1.00 17.66 116 GLY A C 1
ATOM 877 O O . GLY A 1 116 ? 0.852 5.982 74.521 1.00 18.73 116 GLY A O 1
ATOM 878 N N . SER A 1 117 ? 1.688 4.233 73.387 1.00 18.19 117 SER A N 1
ATOM 879 C CA . SER A 1 117 ? 1.814 3.396 74.565 1.00 18.77 117 SER A CA 1
ATOM 880 C C . SER A 1 117 ? 3.078 2.563 74.464 1.00 20.05 117 SER A C 1
ATOM 881 O O . SER A 1 117 ? 3.410 2.059 73.387 1.00 22.76 117 SER A O 1
ATOM 884 N N . VAL A 1 118 ? 3.772 2.427 75.593 1.00 19.35 118 VAL A N 1
ATOM 885 C CA . VAL A 1 118 ? 4.870 1.483 75.750 1.00 18.08 118 VAL A CA 1
ATOM 886 C C . VAL A 1 118 ? 4.572 0.481 76.865 1.00 17.00 118 VAL A C 1
ATOM 887 O O . VAL A 1 118 ? 5.468 -0.199 77.358 1.00 17.65 118 VAL A O 1
ATOM 891 N N . LYS A 1 119 ? 3.309 0.387 77.273 1.00 18.32 119 LYS A N 1
ATOM 892 C CA . LYS A 1 119 ? 2.961 -0.441 78.413 1.00 20.07 119 LYS A CA 1
ATOM 893 C C . LYS A 1 119 ? 3.321 -1.897 78.152 1.00 19.96 119 LYS A C 1
ATOM 894 O O . LYS A 1 119 ? 2.984 -2.462 77.107 1.00 22.32 119 LYS A O 1
ATOM 900 N N . GLY A 1 120 ? 4.030 -2.496 79.108 1.00 19.15 120 GLY A N 1
ATOM 901 C CA . GLY A 1 120 ? 4.404 -3.888 79.037 1.00 20.52 120 GLY A CA 1
ATOM 902 C C . GLY A 1 120 ? 5.644 -4.181 78.231 1.00 21.62 120 GLY A C 1
ATOM 903 O O . GLY A 1 120 ? 6.131 -5.319 78.265 1.00 24.85 120 GLY A O 1
ATOM 904 N N . LYS A 1 121 ? 6.170 -3.210 77.502 1.00 18.01 121 LYS A N 1
ATOM 905 C CA . LYS A 1 121 ? 7.369 -3.420 76.710 1.00 18.03 121 LYS A CA 1
ATOM 906 C C . LYS A 1 121 ? 8.607 -3.201 77.573 1.00 16.44 121 LYS A C 1
ATOM 907 O O . LYS A 1 121 ? 8.542 -2.611 78.653 1.00 19.35 121 LYS A O 1
ATOM 913 N N . LYS A 1 122 ? 9.741 -3.687 77.084 1.00 16.34 122 LYS A N 1
ATOM 914 C CA A LYS A 1 122 ? 10.996 -3.649 77.823 0.38 15.46 122 LYS A CA 1
ATOM 915 C CA B LYS A 1 122 ? 10.991 -3.643 77.831 0.42 15.87 122 LYS A CA 1
ATOM 916 C CA C LYS A 1 122 ? 10.985 -3.637 77.839 0.20 16.17 122 LYS A CA 1
ATOM 917 C C . LYS A 1 122 ? 11.866 -2.503 77.329 1.00 14.84 122 LYS A C 1
ATOM 918 O O . LYS A 1 122 ? 12.162 -2.416 76.130 1.00 15.40 122 LYS A O 1
ATOM 934 N N . ALA A 1 123 ? 12.284 -1.648 78.249 1.00 14.38 123 ALA A N 1
ATOM 935 C CA . ALA A 1 123 ? 13.166 -0.535 77.952 1.00 13.77 123 ALA A CA 1
ATOM 936 C C . ALA A 1 123 ? 14.443 -0.701 78.757 1.00 14.38 123 ALA A C 1
ATOM 937 O O . ALA A 1 123 ? 14.401 -1.030 79.946 1.00 16.99 123 ALA A O 1
ATOM 939 N N . VAL A 1 124 ? 15.578 -0.475 78.108 1.00 12.86 124 VAL A N 1
ATOM 940 C CA . VAL A 1 124 ? 16.882 -0.528 78.757 1.00 13.21 124 VAL A CA 1
ATOM 941 C C . VAL A 1 124 ? 17.497 0.856 78.650 1.00 12.88 124 VAL A C 1
ATOM 942 O O . VAL A 1 124 ? 17.568 1.423 77.553 1.00 13.49 124 VAL A O 1
ATOM 946 N N . VAL A 1 125 ? 17.908 1.402 79.791 1.00 11.96 125 VAL A N 1
ATOM 947 C CA . VAL A 1 125 ? 18.596 2.687 79.847 1.00 11.32 125 VAL A CA 1
ATOM 948 C C . VAL A 1 125 ? 20.055 2.407 80.164 1.00 11.33 125 VAL A C 1
ATOM 949 O O . VAL A 1 125 ? 20.404 2.051 81.301 1.00 12.45 125 VAL A O 1
ATOM 953 N N . LEU A 1 126 ? 20.906 2.548 79.152 1.00 11.57 126 LEU A N 1
ATOM 954 C CA . LEU A 1 126 ? 22.334 2.348 79.318 1.00 11.32 126 LEU A CA 1
ATOM 955 C C . LEU A 1 126 ? 22.957 3.605 79.908 1.00 10.83 126 LEU A C 1
ATOM 956 O O . LEU A 1 126 ? 22.563 4.730 79.577 1.00 11.76 126 LEU A O 1
ATOM 961 N N . ALA A 1 127 ? 23.914 3.398 80.812 1.00 11.36 127 ALA A N 1
ATOM 962 C CA . ALA A 1 127 ? 24.534 4.476 81.581 1.00 11.71 127 ALA A CA 1
ATOM 963 C C . ALA A 1 127 ? 23.471 5.349 82.239 1.00 11.64 127 ALA A C 1
ATOM 964 O O . ALA A 1 127 ? 23.533 6.576 82.217 1.00 13.76 127 ALA A O 1
ATOM 966 N N . GLY A 1 128 ? 22.496 4.696 82.853 1.00 11.72 128 GLY A N 1
ATOM 967 C CA . GLY A 1 128 ? 21.301 5.347 83.335 1.00 11.76 128 GLY A CA 1
ATOM 968 C C . GLY A 1 128 ? 21.380 5.963 84.711 1.00 11.04 128 GLY A C 1
ATOM 969 O O . GLY A 1 128 ? 20.345 6.354 85.261 1.00 11.72 128 GLY A O 1
ATOM 970 N N . THR A 1 129 ? 22.576 6.074 85.274 1.00 10.54 129 THR A N 1
ATOM 971 C CA . THR A 1 129 ? 22.779 6.498 86.650 1.00 10.48 129 THR A CA 1
ATOM 972 C C . THR A 1 129 ? 22.965 8.004 86.814 1.00 10.35 129 THR A C 1
ATOM 973 O O . THR A 1 129 ? 22.997 8.473 87.952 1.00 11.28 129 THR A O 1
ATOM 977 N N . GLY A 1 130 ? 23.094 8.766 85.731 1.00 10.09 130 GLY A N 1
ATOM 978 C CA . GLY A 1 130 ? 23.104 10.199 85.850 1.00 9.99 130 GLY A CA 1
ATOM 979 C C . GLY A 1 130 ? 21.690 10.742 85.880 1.00 9.63 130 GLY A C 1
ATOM 980 O O . GLY A 1 130 ? 20.700 10.007 85.749 1.00 10.20 130 GLY A O 1
ATOM 981 N N . PRO A 1 131 ? 21.573 12.059 86.029 1.00 9.73 131 PRO A N 1
ATOM 982 C CA . PRO A 1 131 ? 20.228 12.658 86.109 1.00 9.98 131 PRO A CA 1
ATOM 983 C C . PRO A 1 131 ? 19.347 12.346 84.913 1.00 9.81 131 PRO A C 1
ATOM 984 O O . PRO A 1 131 ? 18.146 12.095 85.072 1.00 10.18 131 PRO A O 1
ATOM 988 N N . VAL A 1 132 ? 19.907 12.368 83.704 1.00 10.07 132 VAL A N 1
ATOM 989 C CA . VAL A 1 132 ? 19.094 12.146 82.516 1.00 10.31 132 VAL A CA 1
ATOM 990 C C . VAL A 1 132 ? 18.609 10.706 82.444 1.00 9.95 132 VAL A C 1
ATOM 991 O O . VAL A 1 132 ? 17.446 10.446 82.123 1.00 10.46 132 VAL A O 1
ATOM 995 N N . GLY A 1 133 ? 19.498 9.751 82.704 1.00 10.27 133 GLY A N 1
ATOM 996 C CA . GLY A 1 133 ? 19.081 8.358 82.694 1.00 10.32 133 GLY A CA 1
ATOM 997 C C . GLY A 1 133 ? 18.068 8.052 83.780 1.00 9.98 133 GLY A C 1
ATOM 998 O O . GLY A 1 133 ? 17.122 7.293 83.564 1.00 10.49 133 GLY A O 1
ATOM 999 N N . MET A 1 134 ? 18.233 8.672 84.953 1.00 10.05 134 MET A N 1
ATOM 1000 C CA . MET A 1 134 ? 17.335 8.420 86.072 1.00 9.79 134 MET A CA 1
ATOM 1001 C C . MET A 1 134 ? 15.943 8.960 85.795 1.00 9.50 134 MET A C 1
ATOM 1002 O O . MET A 1 134 ? 14.947 8.283 86.073 1.00 10.49 134 MET A O 1
ATOM 1007 N N . ARG A 1 135 ? 15.837 10.167 85.231 1.00 9.71 135 ARG A N 1
ATOM 1008 C CA . ARG A 1 135 ? 14.513 10.662 84.887 1.00 10.15 135 ARG A CA 1
ATOM 1009 C C . ARG A 1 135 ? 13.930 9.906 83.700 1.00 10.16 135 ARG A C 1
ATOM 1010 O O . ARG A 1 135 ? 12.716 9.721 83.632 1.00 11.11 135 ARG A O 1
ATOM 1018 N N . SER A 1 136 ? 14.763 9.454 82.760 1.00 10.09 136 SER A N 1
ATOM 1019 C CA . SER A 1 136 ? 14.253 8.643 81.661 1.00 10.50 136 SER A CA 1
ATOM 1020 C C . SER A 1 136 ? 13.627 7.368 82.199 1.00 10.33 136 SER A C 1
ATOM 1021 O O . SER A 1 136 ? 12.524 6.982 81.799 1.00 11.21 136 SER A O 1
ATOM 1024 N N . ALA A 1 137 ? 14.343 6.683 83.090 1.00 10.32 137 ALA A N 1
ATOM 1025 C CA . ALA A 1 137 ? 13.817 5.466 83.684 1.00 10.78 137 ALA A CA 1
ATOM 1026 C C . ALA A 1 137 ? 12.505 5.739 84.398 1.00 11.22 137 ALA A C 1
ATOM 1027 O O . ALA A 1 137 ? 11.563 4.949 84.294 1.00 12.04 137 ALA A O 1
ATOM 1029 N N . ALA A 1 138 ? 12.435 6.848 85.138 1.00 10.83 138 ALA A N 1
ATOM 1030 C CA . ALA A 1 138 ? 11.217 7.184 85.865 1.00 11.23 138 ALA A CA 1
ATOM 1031 C C . ALA A 1 138 ? 10.036 7.344 84.922 1.00 11.24 138 ALA A C 1
ATOM 1032 O O . ALA A 1 138 ? 8.945 6.827 85.182 1.00 11.84 138 ALA A O 1
ATOM 1034 N N . LEU A 1 139 ? 10.217 8.103 83.843 1.00 10.68 139 LEU A N 1
ATOM 1035 C CA . LEU A 1 139 ? 9.103 8.390 82.949 1.00 11.39 139 LEU A CA 1
ATOM 1036 C C . LEU A 1 139 ? 8.689 7.145 82.174 1.00 11.63 139 LEU A C 1
ATOM 1037 O O . LEU A 1 139 ? 7.495 6.910 81.961 1.00 12.41 139 LEU A O 1
ATOM 1042 N N . LEU A 1 140 ? 9.662 6.335 81.750 1.00 11.56 140 LEU A N 1
ATOM 1043 C CA . LEU A 1 140 ? 9.338 5.076 81.089 1.00 11.77 140 LEU A CA 1
ATOM 1044 C C . LEU A 1 140 ? 8.549 4.162 82.010 1.00 12.41 140 LEU A C 1
ATOM 1045 O O . LEU A 1 140 ? 7.579 3.522 81.586 1.00 13.20 140 LEU A O 1
ATOM 1050 N N . ALA A 1 141 ? 8.969 4.060 83.270 1.00 12.09 141 ALA A N 1
ATOM 1051 C CA . ALA A 1 141 ? 8.246 3.214 84.207 1.00 12.47 141 ALA A CA 1
ATOM 1052 C C . ALA A 1 141 ? 6.846 3.754 84.465 1.00 12.94 141 ALA A C 1
ATOM 1053 O O . ALA A 1 141 ? 5.899 2.975 84.602 1.00 14.62 141 ALA A O 1
ATOM 1055 N N . GLY A 1 142 ? 6.686 5.077 84.531 1.00 12.94 142 GLY A N 1
ATOM 1056 C CA . GLY A 1 142 ? 5.360 5.654 84.680 1.00 14.18 142 GLY A CA 1
ATOM 1057 C C . GLY A 1 142 ? 4.444 5.370 83.506 1.00 15.11 142 GLY A C 1
ATOM 1058 O O . GLY A 1 142 ? 3.221 5.332 83.669 1.00 17.53 142 GLY A O 1
ATOM 1059 N N . GLU A 1 143 ? 5.017 5.160 82.322 1.00 14.00 143 GLU A N 1
ATOM 1060 C CA . GLU A 1 143 ? 4.286 4.751 81.132 1.00 14.19 143 GLU A CA 1
ATOM 1061 C C . GLU A 1 143 ? 4.061 3.246 81.084 1.00 14.86 143 GLU A C 1
ATOM 1062 O O . GLU A 1 143 ? 3.502 2.742 80.104 1.00 16.86 143 GLU A O 1
ATOM 1068 N N . GLY A 1 144 ? 4.465 2.519 82.119 1.00 15.13 144 GLY A N 1
ATOM 1069 C CA . GLY A 1 144 ? 4.192 1.101 82.203 1.00 15.69 144 GLY A CA 1
ATOM 1070 C C . GLY A 1 144 ? 5.199 0.194 81.538 1.00 15.81 144 GLY A C 1
ATOM 1071 O O . GLY A 1 144 ? 4.934 -1.005 81.410 1.00 16.76 144 GLY A O 1
ATOM 1072 N N . ALA A 1 145 ? 6.340 0.715 81.102 1.00 14.97 145 ALA A N 1
ATOM 1073 C CA . ALA A 1 145 ? 7.375 -0.142 80.561 1.00 15.26 145 ALA A CA 1
ATOM 1074 C C . ALA A 1 145 ? 8.110 -0.850 81.692 1.00 14.94 145 ALA A C 1
ATOM 1075 O O . ALA A 1 145 ? 8.161 -0.369 82.828 1.00 16.64 145 ALA A O 1
ATOM 1077 N N . GLU A 1 146 ? 8.659 -2.018 81.366 1.00 15.18 146 GLU A N 1
ATOM 1078 C CA A GLU A 1 146 ? 9.596 -2.721 82.233 0.65 15.57 146 GLU A CA 1
ATOM 1079 C CA B GLU A 1 146 ? 9.593 -2.706 82.247 0.35 15.91 146 GLU A CA 1
ATOM 1080 C C . GLU A 1 146 ? 10.981 -2.146 81.973 1.00 15.90 146 GLU A C 1
ATOM 1081 O O . GLU A 1 146 ? 11.507 -2.296 80.867 1.00 20.27 146 GLU A O 1
ATOM 1092 N N . VAL A 1 147 ? 11.572 -1.498 82.972 1.00 14.13 147 VAL A N 1
ATOM 1093 C CA . VAL A 1 147 ? 12.789 -0.713 82.776 1.00 13.80 147 VAL A CA 1
ATOM 1094 C C . VAL A 1 147 ? 13.958 -1.364 83.502 1.00 13.24 147 VAL A C 1
ATOM 1095 O O . VAL A 1 147 ? 13.867 -1.676 84.697 1.00 14.30 147 VAL A O 1
ATOM 1099 N N . VAL A 1 148 ? 15.079 -1.484 82.797 1.00 13.10 148 VAL A N 1
ATOM 1100 C CA . VAL A 1 148 ? 16.346 -1.881 83.380 1.00 13.25 148 VAL A CA 1
ATOM 1101 C C . VAL A 1 148 ? 17.297 -0.699 83.241 1.00 12.86 148 VAL A C 1
ATOM 1102 O O . VAL A 1 148 ? 17.572 -0.239 82.125 1.00 14.84 148 VAL A O 1
ATOM 1106 N N . LEU A 1 149 ? 17.798 -0.222 84.376 1.00 12.16 149 LEU A N 1
ATOM 1107 C CA . LEU A 1 149 ? 18.728 0.895 84.466 1.00 11.93 149 LEU A CA 1
ATOM 1108 C C . LEU A 1 149 ? 20.124 0.323 84.688 1.00 11.22 149 LEU A C 1
ATOM 1109 O O . LEU A 1 149 ? 20.365 -0.367 85.687 1.00 12.30 149 LEU A O 1
ATOM 1114 N N . CYS A 1 150 ? 21.030 0.582 83.747 1.00 11.82 150 CYS A N 1
ATOM 1115 C CA . CYS A 1 150 ? 22.330 -0.071 83.761 1.00 11.92 150 CYS A CA 1
ATOM 1116 C C . CYS A 1 150 ? 23.449 0.932 84.042 1.00 11.62 150 CYS A C 1
ATOM 1117 O O . CYS A 1 150 ? 23.362 2.109 83.700 1.00 12.78 150 CYS A O 1
ATOM 1120 N N . GLY A 1 151 ? 24.529 0.434 84.635 1.00 12.44 151 GLY A N 1
ATOM 1121 C CA . GLY A 1 151 ? 25.755 1.194 84.785 1.00 13.00 151 GLY A CA 1
ATOM 1122 C C . GLY A 1 151 ? 26.919 0.240 84.941 1.00 12.67 151 GLY A C 1
ATOM 1123 O O . GLY A 1 151 ? 26.742 -0.975 85.040 1.00 13.12 151 GLY A O 1
ATOM 1124 N N . ARG A 1 152 ? 28.129 0.805 84.981 1.00 12.18 152 ARG A N 1
ATOM 1125 C CA . ARG A 1 152 ? 29.323 -0.031 85.025 1.00 13.15 152 ARG A CA 1
ATOM 1126 C C . ARG A 1 152 ? 29.433 -0.844 86.306 1.00 13.30 152 ARG A C 1
ATOM 1127 O O . ARG A 1 152 ? 30.078 -1.897 86.293 1.00 14.86 152 ARG A O 1
ATOM 1135 N N . LYS A 1 153 ? 28.865 -0.358 87.409 1.00 12.99 153 LYS A N 1
ATOM 1136 C CA A LYS A 1 153 ? 28.965 -1.006 88.711 0.65 13.46 153 LYS A CA 1
ATOM 1137 C CA B LYS A 1 153 ? 28.964 -1.012 88.708 0.35 13.75 153 LYS A CA 1
ATOM 1138 C C . LYS A 1 153 ? 27.570 -1.202 89.284 1.00 12.92 153 LYS A C 1
ATOM 1139 O O . LYS A 1 153 ? 26.781 -0.252 89.351 1.00 13.77 153 LYS A O 1
ATOM 1150 N N . LEU A 1 154 ? 27.286 -2.424 89.724 1.00 13.19 154 LEU A N 1
ATOM 1151 C CA . LEU A 1 154 ? 25.954 -2.762 90.202 1.00 12.56 154 LEU A CA 1
ATOM 1152 C C . LEU A 1 154 ? 25.466 -1.817 91.289 1.00 12.13 154 LEU A C 1
ATOM 1153 O O . LEU A 1 154 ? 24.320 -1.374 91.256 1.00 12.18 154 LEU A O 1
ATOM 1158 N N . ASP A 1 155 ? 26.291 -1.535 92.298 1.00 12.15 155 ASP A N 1
ATOM 1159 C CA . ASP A 1 155 ? 25.763 -0.804 93.452 1.00 11.93 155 ASP A CA 1
ATOM 1160 C C . ASP A 1 155 ? 25.325 0.613 93.082 1.00 11.91 155 ASP A C 1
ATOM 1161 O O . ASP A 1 155 ? 24.319 1.111 93.595 1.00 12.24 155 ASP A O 1
ATOM 1166 N N . LYS A 1 156 ? 26.067 1.282 92.205 1.00 12.39 156 LYS A N 1
ATOM 1167 C CA . LYS A 1 156 ? 25.661 2.609 91.754 1.00 12.12 156 LYS A CA 1
ATOM 1168 C C . LYS A 1 156 ? 24.380 2.538 90.923 1.00 11.88 156 LYS A C 1
ATOM 1169 O O . LYS A 1 156 ? 23.506 3.400 91.047 1.00 11.76 156 LYS A O 1
ATOM 1175 N N . ALA A 1 157 ? 24.243 1.510 90.077 1.00 11.76 157 ALA A N 1
ATOM 1176 C CA . ALA A 1 157 ? 23.005 1.323 89.325 1.00 11.53 157 ALA A CA 1
ATOM 1177 C C . ALA A 1 157 ? 21.836 1.046 90.259 1.00 11.19 157 ALA A C 1
ATOM 1178 O O . ALA A 1 157 ? 20.738 1.578 90.062 1.00 11.47 157 ALA A O 1
ATOM 1180 N N . GLN A 1 158 ? 22.061 0.231 91.293 1.00 11.07 158 GLN A N 1
ATOM 1181 C CA . GLN A 1 158 ? 21.010 -0.038 92.265 1.00 11.36 158 GLN A CA 1
ATOM 1182 C C . GLN A 1 158 ? 20.592 1.229 92.989 1.00 10.98 158 GLN A C 1
ATOM 1183 O O . GLN A 1 158 ? 19.401 1.449 93.216 1.00 11.89 158 GLN A O 1
ATOM 1189 N N . ALA A 1 159 ? 21.557 2.048 93.417 1.00 11.31 159 ALA A N 1
ATOM 1190 C CA . ALA A 1 159 ? 21.203 3.275 94.124 1.00 11.76 159 ALA A CA 1
ATOM 1191 C C . ALA A 1 159 ? 20.360 4.179 93.237 1.00 11.22 159 ALA A C 1
ATOM 1192 O O . ALA A 1 159 ? 19.401 4.808 93.705 1.00 11.63 159 ALA A O 1
ATOM 1194 N N . ALA A 1 160 ? 20.699 4.256 91.947 1.00 11.43 160 ALA A N 1
ATOM 1195 C CA . ALA A 1 160 ? 19.920 5.065 91.022 1.00 10.91 160 ALA A CA 1
ATOM 1196 C C . ALA A 1 160 ? 18.510 4.507 90.868 1.00 10.63 160 ALA A C 1
ATOM 1197 O O . ALA A 1 160 ? 17.527 5.256 90.922 1.00 10.95 160 ALA A O 1
ATOM 1199 N N . ALA A 1 161 ? 18.394 3.193 90.663 1.00 10.35 161 ALA A N 1
ATOM 1200 C CA . ALA A 1 161 ? 17.075 2.587 90.521 1.00 11.05 161 ALA A CA 1
ATOM 1201 C C . ALA A 1 161 ? 16.257 2.751 91.791 1.00 10.83 161 ALA A C 1
ATOM 1202 O O . ALA A 1 161 ? 15.063 3.045 91.731 1.00 11.07 161 ALA A O 1
ATOM 1204 N N . ASP A 1 162 ? 16.885 2.560 92.947 1.00 11.08 162 ASP A N 1
ATOM 1205 C CA . ASP A 1 162 ? 16.163 2.705 94.210 1.00 11.23 162 ASP A CA 1
ATOM 1206 C C . ASP A 1 162 ? 15.701 4.143 94.421 1.00 10.68 162 ASP A C 1
ATOM 1207 O O . ASP A 1 162 ? 14.601 4.383 94.928 1.00 11.70 162 ASP A O 1
ATOM 1212 N N . SER A 1 163 ? 16.511 5.117 94.002 1.00 10.64 163 SER A N 1
ATOM 1213 C CA . SER A 1 163 ? 16.104 6.517 94.069 1.00 10.85 163 SER A CA 1
ATOM 1214 C C . SER A 1 163 ? 14.883 6.764 93.197 1.00 10.65 163 SER A C 1
ATOM 1215 O O . SER A 1 163 ? 13.914 7.394 93.630 1.00 11.24 163 SER A O 1
ATOM 1218 N N . VAL A 1 164 ? 14.915 6.277 91.959 1.00 10.57 164 VAL A N 1
ATOM 1219 C CA . VAL A 1 164 ? 13.766 6.402 91.064 1.00 10.69 164 VAL A CA 1
ATOM 1220 C C . VAL A 1 164 ? 12.531 5.773 91.693 1.00 10.56 164 VAL A C 1
ATOM 1221 O O . VAL A 1 164 ? 11.438 6.349 91.679 1.00 11.23 164 VAL A O 1
ATOM 1225 N N . ASN A 1 165 ? 12.689 4.567 92.240 1.00 10.33 165 ASN A N 1
ATOM 1226 C CA . ASN A 1 165 ? 11.540 3.832 92.742 1.00 10.42 165 ASN A CA 1
ATOM 1227 C C . ASN A 1 165 ? 10.931 4.511 93.949 1.00 11.22 165 ASN A C 1
ATOM 1228 O O . ASN A 1 165 ? 9.716 4.448 94.150 1.00 12.03 165 ASN A O 1
ATOM 1233 N N . LYS A 1 166 ? 11.750 5.151 94.770 1.00 10.74 166 LYS A N 1
ATOM 1234 C CA A LYS A 1 166 ? 11.204 5.851 95.920 0.62 11.86 166 LYS A CA 1
ATOM 1235 C CA B LYS A 1 166 ? 11.211 5.856 95.923 0.38 11.71 166 LYS A CA 1
ATOM 1236 C C . LYS A 1 166 ? 10.513 7.142 95.497 1.00 11.14 166 LYS A C 1
ATOM 1237 O O . LYS A 1 166 ? 9.425 7.457 95.985 1.00 12.61 166 LYS A O 1
ATOM 1248 N N . ARG A 1 167 ? 11.117 7.897 94.577 1.00 10.57 167 ARG A N 1
ATOM 1249 C CA . ARG A 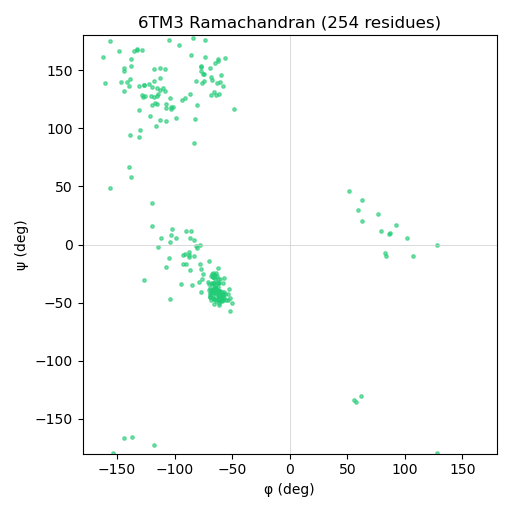1 167 ? 10.523 9.163 94.160 1.00 11.24 167 ARG A CA 1
ATOM 1250 C C . ARG A 1 167 ? 9.248 8.967 93.349 1.00 11.03 167 ARG A C 1
ATOM 1251 O O . ARG A 1 167 ? 8.336 9.793 93.440 1.00 11.67 167 ARG A O 1
ATOM 1259 N N . PHE A 1 168 ? 9.172 7.908 92.544 1.00 11.14 168 PHE A N 1
ATOM 1260 C CA . PHE A 1 168 ? 8.085 7.742 91.585 1.00 11.07 168 PHE A CA 1
ATOM 1261 C C . PHE A 1 168 ? 7.173 6.566 91.879 1.00 11.55 168 PHE A C 1
ATOM 1262 O O . PHE A 1 168 ? 6.181 6.382 91.171 1.00 12.42 168 PHE A O 1
ATOM 1270 N N . LYS A 1 169 ? 7.463 5.788 92.918 1.00 11.60 169 LYS A N 1
ATOM 1271 C CA . LYS A 1 169 ? 6.607 4.667 93.324 1.00 11.83 169 LYS A CA 1
ATOM 1272 C C . LYS A 1 169 ? 6.516 3.610 92.229 1.00 13.50 169 LYS A C 1
ATOM 1273 O O . LYS A 1 169 ? 5.467 3.015 92.013 1.00 18.92 169 LYS A O 1
ATOM 1279 N N . VAL A 1 170 ? 7.628 3.361 91.551 1.00 12.40 170 VAL A N 1
ATOM 1280 C CA . VAL A 1 170 ? 7.717 2.405 90.457 1.00 12.05 170 VAL A CA 1
ATOM 1281 C C . VAL A 1 170 ? 8.694 1.299 90.838 1.00 11.86 170 VAL A C 1
ATOM 1282 O O . VAL A 1 170 ? 9.174 1.224 91.977 1.00 12.44 170 VAL A O 1
ATOM 1286 N N . ASN A 1 171 ? 9.001 0.429 89.877 1.00 12.46 171 ASN A N 1
ATOM 1287 C CA . ASN A 1 171 ? 9.797 -0.754 90.137 1.00 13.10 171 ASN A CA 1
ATOM 1288 C C . ASN A 1 171 ? 10.814 -0.988 89.018 1.00 13.64 171 ASN A C 1
ATOM 1289 O O . ASN A 1 171 ? 10.846 -2.037 88.390 1.00 16.90 171 ASN A O 1
ATOM 1294 N N . VAL A 1 172 ? 11.666 0.015 88.797 1.00 12.68 172 VAL A N 1
ATOM 1295 C CA . VAL A 1 172 ? 12.809 -0.103 87.897 1.00 12.95 172 VAL A CA 1
ATOM 1296 C C . VAL A 1 172 ? 13.813 -1.073 88.497 1.00 12.66 172 VAL A C 1
ATOM 1297 O O . VAL A 1 172 ? 14.038 -1.087 89.712 1.00 13.76 172 VAL A O 1
ATOM 1301 N N . THR A 1 173 ? 14.433 -1.882 87.650 1.00 12.63 173 THR A N 1
ATOM 1302 C CA A THR A 1 173 ? 15.478 -2.768 88.127 0.59 13.61 173 THR A CA 1
ATOM 1303 C CA B THR A 1 173 ? 15.464 -2.842 88.022 0.41 13.20 173 THR A CA 1
ATOM 1304 C C . THR A 1 173 ? 16.829 -2.298 87.609 1.00 12.48 173 THR A C 1
ATOM 1305 O O . THR A 1 173 ? 16.937 -1.556 86.639 1.00 16.77 173 THR A O 1
ATOM 1312 N N . ALA A 1 174 ? 17.870 -2.686 88.331 1.00 13.57 174 ALA A N 1
ATOM 1313 C CA . ALA A 1 174 ? 19.227 -2.282 88.017 1.00 12.86 174 ALA A CA 1
ATOM 1314 C C . ALA A 1 174 ? 20.017 -3.453 87.456 1.00 13.63 174 ALA A C 1
ATOM 1315 O O . ALA A 1 174 ? 19.776 -4.607 87.806 1.00 15.35 174 ALA A O 1
ATOM 1317 N N . ALA A 1 175 ? 20.990 -3.140 86.613 1.00 13.32 175 ALA A N 1
ATOM 1318 C CA . ALA A 1 175 ? 21.907 -4.146 86.113 1.00 14.16 175 ALA A CA 1
ATOM 1319 C C . ALA A 1 175 ? 23.299 -3.555 85.958 1.00 13.40 175 ALA A C 1
ATOM 1320 O O . ALA A 1 175 ? 23.473 -2.371 85.657 1.00 14.98 175 ALA A O 1
ATOM 1322 N N . GLU A 1 176 ? 24.291 -4.413 86.142 1.00 14.06 176 GLU A N 1
ATOM 1323 C CA . GLU A 1 176 ? 25.682 -4.051 85.929 1.00 13.93 176 GLU A CA 1
ATOM 1324 C C . GLU A 1 176 ? 26.076 -4.416 84.505 1.00 14.82 176 GLU A C 1
ATOM 1325 O O . GLU A 1 176 ? 25.954 -5.578 84.099 1.00 16.96 176 GLU A O 1
ATOM 1331 N N . THR A 1 177 ? 26.570 -3.431 83.761 1.00 13.94 177 THR A N 1
ATOM 1332 C CA . THR A 1 177 ? 27.090 -3.632 82.408 1.00 14.73 177 THR A CA 1
ATOM 1333 C C . THR A 1 177 ? 28.452 -2.943 82.379 1.00 15.04 177 THR A C 1
ATOM 1334 O O . THR A 1 177 ? 28.558 -1.737 82.119 1.00 15.25 177 THR A O 1
ATOM 1338 N N . ALA A 1 178 ? 29.500 -3.713 82.666 1.00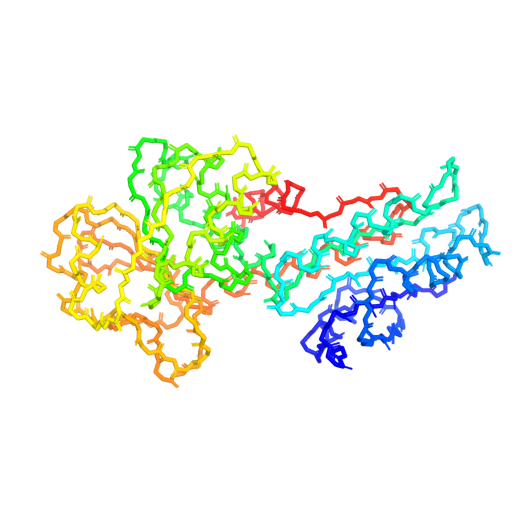 16.40 178 ALA A N 1
ATOM 1339 C CA . ALA A 1 178 ? 30.811 -3.122 82.885 1.00 18.19 178 ALA A CA 1
ATOM 1340 C C . ALA A 1 178 ? 31.510 -2.714 81.600 1.00 19.33 178 ALA A C 1
ATOM 1341 O O . ALA A 1 178 ? 32.407 -1.866 81.654 1.00 22.29 178 ALA A O 1
ATOM 1343 N N . ASP A 1 179 ? 31.127 -3.277 80.457 1.00 19.98 179 ASP A N 1
ATOM 1344 C CA . ASP A 1 179 ? 31.879 -3.059 79.228 1.00 21.50 179 ASP A CA 1
ATOM 1345 C C . ASP A 1 179 ? 30.958 -3.211 78.024 1.00 20.60 179 ASP A C 1
ATOM 1346 O O . ASP A 1 179 ? 29.758 -3.459 78.164 1.00 18.48 179 ASP A O 1
ATOM 1351 N N . ASP A 1 180 ? 31.537 -3.042 76.830 1.00 22.79 180 ASP A N 1
ATOM 1352 C CA . ASP A 1 180 ? 30.765 -3.107 75.593 1.00 23.44 180 ASP A CA 1
ATOM 1353 C C . ASP A 1 180 ? 29.999 -4.420 75.492 1.00 21.69 180 ASP A C 1
ATOM 1354 O O . ASP A 1 180 ? 28.811 -4.436 75.150 1.00 21.12 180 ASP A O 1
ATOM 1359 N N . ALA A 1 181 ? 30.677 -5.541 75.743 1.00 21.76 181 ALA A N 1
ATOM 1360 C CA . ALA A 1 181 ? 30.030 -6.837 75.560 1.00 21.82 181 ALA A CA 1
ATOM 1361 C C . ALA A 1 181 ? 28.823 -6.983 76.478 1.00 19.40 181 ALA A C 1
ATOM 1362 O O . ALA A 1 181 ? 27.779 -7.509 76.071 1.00 20.21 181 ALA A O 1
ATOM 1364 N N . SER A 1 182 ? 28.935 -6.507 77.718 1.00 18.25 182 SER A N 1
ATOM 1365 C CA A SER A 1 182 ? 27.817 -6.633 78.647 0.43 17.92 182 SER A CA 1
ATOM 1366 C CA B SER A 1 182 ? 27.825 -6.618 78.657 0.57 17.52 182 SER A CA 1
ATOM 1367 C C . SER A 1 182 ? 26.675 -5.696 78.267 1.00 16.40 182 SER A C 1
ATOM 1368 O O . SER A 1 182 ? 25.501 -6.052 78.423 1.00 17.19 182 SER A O 1
ATOM 1373 N N . ARG A 1 183 ? 26.991 -4.501 77.757 1.00 15.63 183 ARG A N 1
ATOM 1374 C CA . ARG A 1 183 ? 25.935 -3.612 77.279 1.00 15.26 183 ARG A CA 1
ATOM 1375 C C . ARG A 1 183 ? 25.205 -4.238 76.095 1.00 16.07 183 ARG A C 1
ATOM 1376 O O . ARG A 1 183 ? 23.977 -4.149 75.991 1.00 16.14 183 ARG A O 1
ATOM 1384 N N . ALA A 1 184 ? 25.948 -4.886 75.197 1.00 16.28 184 ALA A N 1
ATOM 1385 C CA . ALA A 1 184 ? 25.324 -5.532 74.049 1.00 16.87 184 ALA A CA 1
ATOM 1386 C C . ALA A 1 184 ? 24.422 -6.678 74.493 1.00 16.98 184 ALA A C 1
ATOM 1387 O O . ALA A 1 184 ? 23.364 -6.912 73.901 1.00 19.24 184 ALA A O 1
ATOM 1389 N N . GLU A 1 185 ? 24.818 -7.405 75.537 1.00 17.66 185 GLU A N 1
ATOM 1390 C CA A GLU A 1 185 ? 23.963 -8.469 76.050 0.54 18.09 185 GLU A CA 1
ATOM 1391 C CA B GLU A 1 185 ? 23.964 -8.469 76.051 0.46 18.14 185 GLU A CA 1
ATOM 1392 C C . GLU A 1 185 ? 22.706 -7.893 76.689 1.00 17.44 185 GLU A C 1
ATOM 1393 O O . GLU A 1 185 ? 21.617 -8.460 76.553 1.00 18.52 185 GLU A O 1
ATOM 1404 N N . ALA A 1 186 ? 22.831 -6.746 77.364 1.00 16.16 186 ALA A N 1
ATOM 1405 C CA . ALA A 1 186 ? 21.716 -6.194 78.127 1.00 16.17 186 ALA A CA 1
ATOM 1406 C C . ALA A 1 186 ? 20.571 -5.734 77.240 1.00 16.75 186 ALA A C 1
ATOM 1407 O O . ALA A 1 186 ? 19.424 -5.684 77.701 1.00 17.32 186 ALA A O 1
ATOM 1409 N N . VAL A 1 187 ? 20.848 -5.383 75.981 1.00 15.98 187 VAL A N 1
ATOM 1410 C CA . VAL A 1 187 ? 19.787 -4.900 75.103 1.00 15.54 187 VAL A CA 1
ATOM 1411 C C . VAL A 1 187 ? 19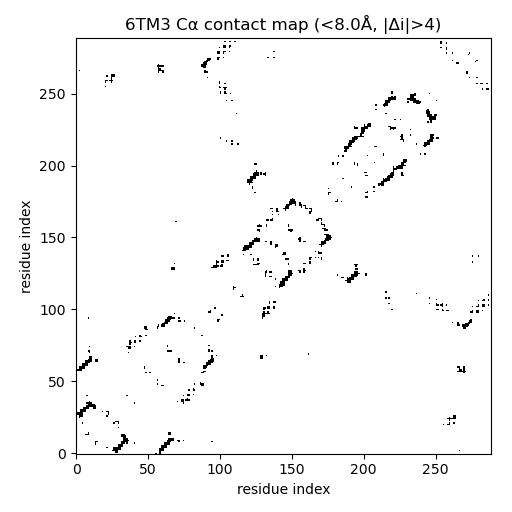.073 -6.030 74.380 1.00 16.37 187 VAL A C 1
ATOM 1412 O O . VAL A 1 187 ? 18.077 -5.780 73.683 1.00 16.96 187 VAL A O 1
ATOM 1416 N N . LYS A 1 188 ? 19.552 -7.263 74.502 1.00 17.61 188 LYS A N 1
ATOM 1417 C CA . LYS A 1 188 ? 18.908 -8.368 73.811 1.00 18.48 188 LYS A CA 1
ATOM 1418 C C . LYS A 1 188 ? 17.515 -8.581 74.385 1.00 17.83 188 LYS A C 1
ATOM 1419 O O . LYS A 1 188 ? 17.330 -8.615 75.607 1.00 19.18 188 LYS A O 1
ATOM 1425 N N . GLY A 1 189 ? 16.529 -8.681 73.498 1.00 18.21 189 GLY A N 1
ATOM 1426 C CA . GLY A 1 189 ? 15.147 -8.794 73.898 1.00 18.90 189 GLY A CA 1
ATOM 1427 C C . GLY A 1 189 ? 14.461 -7.489 74.221 1.00 18.34 189 GLY A C 1
ATOM 1428 O O . GLY A 1 189 ? 13.245 -7.482 74.436 1.00 19.53 189 GLY A O 1
ATOM 1429 N N . ALA A 1 190 ? 15.183 -6.378 74.263 1.00 16.78 190 ALA A N 1
ATOM 1430 C CA . ALA A 1 190 ? 14.554 -5.113 74.587 1.00 16.23 190 ALA A CA 1
ATOM 1431 C C . ALA A 1 190 ? 13.783 -4.573 73.391 1.00 15.59 190 ALA A C 1
ATOM 1432 O O . ALA A 1 190 ? 14.116 -4.838 72.235 1.00 16.67 190 ALA A O 1
ATOM 1434 N N . HIS A 1 191 ? 12.752 -3.792 73.684 1.00 15.40 191 HIS A N 1
ATOM 1435 C CA . HIS A 1 191 ? 12.026 -3.074 72.653 1.00 15.68 191 HIS A CA 1
ATOM 1436 C C . HIS A 1 191 ? 12.546 -1.666 72.466 1.00 14.71 191 HIS A C 1
ATOM 1437 O O . HIS A 1 191 ? 12.523 -1.152 71.344 1.00 15.35 191 HIS A O 1
ATOM 1444 N N . PHE A 1 192 ? 12.987 -1.026 73.540 1.00 14.98 192 PHE A N 1
ATOM 1445 C CA . PHE A 1 192 ? 13.458 0.345 73.493 1.00 14.13 192 PHE A CA 1
ATOM 1446 C C . PHE A 1 192 ? 14.797 0.421 74.197 1.00 13.96 192 PHE A C 1
ATOM 1447 O O . PHE A 1 192 ? 14.977 -0.169 75.270 1.00 15.96 192 PHE A O 1
ATOM 1455 N N . VAL A 1 193 ? 15.738 1.145 73.602 1.00 13.56 193 VAL A N 1
ATOM 1456 C CA . VAL A 1 193 ? 17.036 1.349 74.230 1.00 12.93 193 VAL A CA 1
ATOM 1457 C C . VAL A 1 193 ? 17.331 2.838 74.242 1.00 12.42 193 VAL A C 1
ATOM 1458 O O . VAL A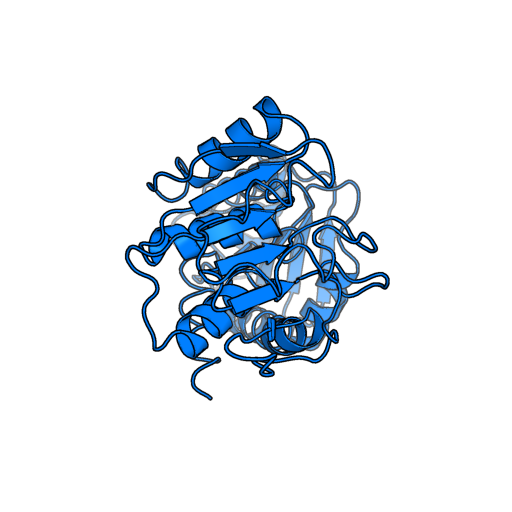 1 193 ? 17.254 3.490 73.194 1.00 12.98 193 VAL A O 1
ATOM 1462 N N . PHE A 1 194 ? 17.684 3.363 75.413 1.00 11.63 194 PHE A N 1
ATOM 1463 C CA . PHE A 1 194 ? 18.112 4.742 75.581 1.00 11.30 194 PHE A CA 1
ATOM 1464 C C . PHE A 1 194 ? 19.568 4.732 76.023 1.00 12.05 194 PHE A C 1
ATOM 1465 O O . PHE A 1 194 ? 19.930 3.979 76.928 1.00 13.47 194 PHE A O 1
ATOM 1473 N N . THR A 1 195 ? 20.396 5.582 75.422 1.00 11.56 195 THR A N 1
ATOM 1474 C CA . THR A 1 195 ? 21.765 5.782 75.889 1.00 11.09 195 THR A CA 1
ATOM 1475 C C . THR A 1 195 ? 21.871 7.146 76.558 1.00 10.80 195 THR A C 1
ATOM 1476 O O . THR A 1 195 ? 21.672 8.182 75.919 1.00 11.43 195 THR A O 1
ATOM 1480 N N . ALA A 1 196 ? 22.193 7.134 77.842 1.00 10.87 196 ALA A N 1
ATOM 1481 C CA . ALA A 1 196 ? 22.303 8.328 78.673 1.00 10.57 196 ALA A CA 1
ATOM 1482 C C . ALA A 1 196 ? 23.709 8.469 79.248 1.00 10.78 196 ALA A C 1
ATOM 1483 O O . ALA A 1 196 ? 23.905 8.935 80.378 1.00 11.08 196 ALA A O 1
ATOM 1485 N N . GLY A 1 197 ? 24.709 8.077 78.461 1.00 11.33 197 GLY A N 1
ATOM 1486 C CA . GLY A 1 197 ? 26.076 8.162 78.910 1.00 11.86 197 GLY A CA 1
ATOM 1487 C C . GLY A 1 197 ? 26.605 9.577 78.931 1.00 10.96 197 GLY A C 1
ATOM 1488 O O . GLY A 1 197 ? 26.089 10.484 78.284 1.00 11.39 197 GLY A O 1
ATOM 1489 N N . ALA A 1 198 ? 27.684 9.749 79.686 1.00 11.08 198 ALA A N 1
ATOM 1490 C CA . ALA A 1 198 ? 28.392 11.011 79.748 1.00 10.89 198 ALA A CA 1
ATOM 1491 C C . ALA A 1 198 ? 28.836 11.461 78.355 1.00 11.21 198 ALA A C 1
ATOM 1492 O O . ALA A 1 198 ? 28.951 10.686 77.403 1.00 11.91 198 ALA A O 1
ATOM 1494 N N . ILE A 1 199 ? 29.112 12.753 78.262 1.00 10.94 199 ILE A N 1
ATOM 1495 C CA . ILE A 1 199 ? 29.284 13.398 76.973 1.00 11.33 199 ILE A CA 1
ATOM 1496 C C . ILE A 1 199 ? 30.480 12.826 76.220 1.00 10.94 199 ILE A C 1
ATOM 1497 O O . ILE A 1 199 ? 31.544 12.538 76.789 1.00 12.47 199 ILE A O 1
ATOM 1502 N N . GLY A 1 200 ? 30.293 12.636 74.920 1.00 11.15 200 GLY A N 1
ATOM 1503 C CA . GLY A 1 200 ? 31.393 12.247 74.067 1.00 11.90 200 GLY A CA 1
ATOM 1504 C C . GLY A 1 200 ? 31.813 10.803 74.150 1.00 12.23 200 GLY A C 1
ATOM 1505 O O . GLY A 1 200 ? 32.970 10.495 73.840 1.00 13.62 200 GLY A O 1
ATOM 1506 N N . LEU A 1 201 ? 30.904 9.907 74.517 1.00 11.84 201 LEU A N 1
ATOM 1507 C CA . LEU A 1 201 ? 31.177 8.487 74.639 1.00 12.28 201 LEU A CA 1
ATOM 1508 C C . LEU A 1 201 ? 30.189 7.673 73.820 1.00 12.70 201 LEU A C 1
ATOM 1509 O O . LEU A 1 201 ? 28.988 7.925 73.858 1.00 12.85 201 LEU A O 1
ATOM 1514 N N . GLU A 1 202 ? 30.688 6.663 73.120 1.00 12.33 202 GLU A N 1
ATOM 1515 C CA . GLU A 1 202 ? 29.827 5.666 72.501 1.00 12.70 202 GLU A CA 1
ATOM 1516 C C . GLU A 1 202 ? 29.527 4.555 73.503 1.00 13.01 202 GLU A C 1
ATOM 1517 O O . GLU A 1 202 ? 30.445 3.974 74.097 1.00 14.32 202 GLU A O 1
ATOM 1523 N N . LEU A 1 203 ? 28.249 4.233 73.662 1.00 13.58 203 LEU A N 1
ATOM 1524 C CA A LEU A 1 203 ? 27.832 3.136 74.522 0.67 14.38 203 LEU A CA 1
ATOM 1525 C CA B LEU A 1 203 ? 27.830 3.141 74.531 0.33 14.64 203 LEU A CA 1
ATOM 1526 C C . LEU A 1 203 ? 27.280 1.937 73.779 1.00 16.24 203 LEU A C 1
ATOM 1527 O O . LEU A 1 203 ? 27.319 0.821 74.311 1.00 20.20 203 LEU A O 1
ATOM 1536 N N . LEU A 1 204 ? 26.754 2.135 72.577 1.00 14.97 204 LEU A N 1
ATOM 1537 C CA . LEU A 1 204 ? 26.032 1.086 71.871 1.00 15.45 204 LEU A CA 1
ATOM 1538 C C . LEU A 1 204 ? 26.431 1.113 70.409 1.00 14.90 204 LEU A C 1
ATOM 1539 O O . LEU A 1 204 ? 25.861 1.859 69.606 1.00 15.01 204 LEU A O 1
ATOM 1544 N N . PRO A 1 205 ? 27.411 0.303 70.028 1.00 15.13 205 PRO A N 1
ATOM 1545 C CA . PRO A 1 205 ? 27.835 0.263 68.632 1.00 15.95 205 PRO A CA 1
ATOM 1546 C C . PRO A 1 205 ? 26.717 -0.192 67.712 1.00 15.65 205 PRO A C 1
ATOM 1547 O O . PRO A 1 205 ? 25.759 -0.861 68.109 1.00 16.21 205 PRO A O 1
ATOM 1551 N N . GLN A 1 206 ? 26.892 0.162 66.442 1.00 16.70 206 GLN A N 1
ATOM 1552 C CA A GLN A 1 206 ? 25.918 -0.180 65.412 0.35 17.33 206 GLN A CA 1
ATOM 1553 C CA B GLN A 1 206 ? 25.920 -0.182 65.413 0.65 17.64 206 GLN A CA 1
ATOM 1554 C C . GLN A 1 206 ? 25.547 -1.660 65.455 1.00 17.79 206 GLN A C 1
ATOM 1555 O O . GLN A 1 206 ? 24.364 -2.017 65.391 1.00 18.58 206 GLN A O 1
ATOM 1566 N N . ALA A 1 207 ? 26.543 -2.542 65.561 1.00 17.97 207 ALA A N 1
ATOM 1567 C CA . ALA A 1 207 ? 26.279 -3.975 65.508 1.00 19.09 207 ALA A CA 1
ATOM 1568 C C . ALA A 1 207 ? 25.556 -4.495 66.742 1.00 18.81 207 ALA A C 1
ATOM 1569 O O . ALA A 1 207 ? 25.035 -5.613 66.713 1.00 21.60 207 ALA A O 1
ATOM 1571 N N . ALA A 1 208 ? 25.502 -3.720 67.811 1.00 17.14 208 ALA A N 1
ATOM 1572 C CA . ALA A 1 208 ? 24.880 -4.162 69.047 1.00 17.70 208 ALA A CA 1
ATOM 1573 C C . ALA A 1 208 ? 23.385 -3.888 69.096 1.00 17.05 208 ALA A C 1
ATOM 1574 O O . ALA A 1 208 ? 22.722 -4.362 70.025 1.00 18.24 208 ALA A O 1
ATOM 1576 N N . TRP A 1 209 ? 22.836 -3.135 68.142 1.00 16.16 209 TRP A N 1
ATOM 1577 C CA . TRP A 1 209 ? 21.392 -2.946 68.113 1.00 15.82 209 TRP A CA 1
ATOM 1578 C C . TRP A 1 209 ? 20.728 -3.280 66.781 1.00 16.14 209 TRP A C 1
ATOM 1579 O O . TRP A 1 209 ? 19.582 -3.732 66.771 1.00 17.36 209 TRP A O 1
ATOM 1590 N N . GLN A 1 210 ? 21.410 -3.108 65.645 1.00 16.49 210 GLN A N 1
ATOM 1591 C CA A GLN A 1 210 ? 20.720 -3.239 64.365 0.64 16.80 210 GLN A CA 1
ATOM 1592 C CA B GLN A 1 210 ? 20.716 -3.239 64.368 0.36 17.44 210 GLN A CA 1
ATOM 1593 C C . GLN A 1 210 ? 20.376 -4.684 64.028 1.00 18.98 210 GLN A C 1
ATOM 1594 O O . GLN A 1 210 ? 19.519 -4.918 63.168 1.00 21.71 210 GLN A O 1
ATOM 1605 N N . ASN A 1 211 ? 21.011 -5.648 64.683 1.00 19.23 211 ASN A N 1
ATOM 1606 C CA . ASN A 1 211 ? 20.760 -7.061 64.430 1.00 20.82 211 ASN A CA 1
ATOM 1607 C C . ASN A 1 211 ? 19.899 -7.709 65.504 1.00 20.36 211 ASN A C 1
ATOM 1608 O O . ASN A 1 211 ? 19.726 -8.928 65.489 1.00 23.45 211 ASN A O 1
ATOM 1613 N N . GLU A 1 212 ? 19.341 -6.927 66.420 1.00 18.46 212 GLU A N 1
ATOM 1614 C CA . GLU A 1 212 ? 18.494 -7.448 67.488 1.00 18.75 212 GLU A CA 1
ATOM 1615 C C . GLU A 1 212 ? 17.043 -7.257 67.061 1.00 18.98 212 GLU A C 1
ATOM 1616 O O . GLU A 1 212 ? 16.540 -6.131 67.054 1.00 18.76 212 GLU A O 1
ATOM 1622 N N . SER A 1 213 ? 16.362 -8.358 66.730 1.00 20.38 213 SER A N 1
ATOM 1623 C CA A SER A 1 213 ? 15.050 -8.217 66.112 0.53 21.07 213 SER A CA 1
ATOM 1624 C CA B SER A 1 213 ? 15.028 -8.278 66.141 0.47 20.61 213 SER A CA 1
ATOM 1625 C C . SER A 1 213 ? 14.056 -7.509 67.026 1.00 19.70 213 SER A C 1
ATOM 1626 O O . SER A 1 213 ? 13.206 -6.762 66.531 1.00 21.51 213 SER A O 1
ATOM 1631 N N . SER A 1 214 ? 14.150 -7.702 68.345 1.00 19.19 214 SER A N 1
ATOM 1632 C CA . SER A 1 214 ? 13.158 -7.126 69.250 1.00 18.29 214 SER A CA 1
ATOM 1633 C C . SER A 1 214 ? 13.194 -5.602 69.295 1.00 17.37 214 SER A C 1
ATOM 1634 O O . SER A 1 214 ? 12.171 -4.975 69.604 1.00 17.74 214 SER A O 1
ATOM 1637 N N . ILE A 1 215 ? 14.349 -4.985 69.039 1.00 16.18 215 ILE A N 1
ATOM 1638 C CA . ILE A 1 215 ? 14.479 -3.548 69.248 1.00 15.90 215 ILE A CA 1
ATOM 1639 C C . ILE A 1 215 ? 13.630 -2.814 68.223 1.00 16.44 215 ILE A C 1
ATOM 1640 O O . ILE A 1 215 ? 13.746 -3.041 67.011 1.00 17.53 215 ILE A O 1
ATOM 1645 N N . GLU A 1 216 ? 12.799 -1.900 68.711 1.00 15.84 216 GLU A N 1
ATOM 1646 C CA . GLU A 1 216 ? 11.914 -1.097 67.885 1.00 15.47 216 GLU A CA 1
ATOM 1647 C C . GLU A 1 216 ? 12.413 0.326 67.719 1.00 15.09 216 GLU A C 1
ATOM 1648 O O . GLU A 1 216 ? 12.411 0.856 66.606 1.00 16.12 216 GLU A O 1
ATOM 1654 N N . ILE A 1 217 ? 12.821 0.963 68.816 1.00 14.54 217 ILE A N 1
ATOM 1655 C CA . ILE A 1 217 ? 13.253 2.352 68.790 1.00 14.30 217 ILE A CA 1
ATOM 1656 C C . ILE A 1 217 ? 14.457 2.501 69.702 1.00 13.64 217 ILE A C 1
ATOM 1657 O O . ILE A 1 217 ? 14.476 1.967 70.818 1.00 14.40 217 ILE A O 1
ATOM 1662 N N . VAL A 1 218 ? 15.453 3.238 69.226 1.00 13.26 218 VAL A N 1
ATOM 1663 C CA . VAL A 1 218 ? 16.607 3.622 70.029 1.00 13.50 218 VAL A CA 1
ATOM 1664 C C . VAL A 1 218 ? 16.640 5.140 70.143 1.00 13.13 218 VAL A C 1
ATOM 1665 O O . VAL A 1 218 ? 16.202 5.861 69.242 1.00 13.72 218 VAL A O 1
ATOM 1669 N N . ALA A 1 219 ? 17.198 5.621 71.254 1.00 12.57 219 ALA A N 1
ATOM 1670 C CA . ALA A 1 219 ? 17.259 7.048 71.538 1.00 11.76 219 ALA A CA 1
ATOM 1671 C C . ALA A 1 219 ? 18.566 7.347 72.246 1.00 11.97 219 ALA A C 1
ATOM 1672 O O . ALA A 1 219 ? 18.912 6.660 73.207 1.00 12.31 219 ALA A O 1
ATOM 1674 N N . ASP A 1 220 ? 19.276 8.376 71.783 1.00 11.75 220 ASP A N 1
ATOM 1675 C CA . ASP A 1 220 ? 20.590 8.740 72.307 1.00 11.90 220 ASP A CA 1
ATOM 1676 C C . ASP A 1 220 ? 20.586 10.198 72.726 1.00 11.58 220 ASP A C 1
ATOM 1677 O O . ASP A 1 220 ? 20.222 11.074 71.937 1.00 12.76 220 ASP A O 1
ATOM 1682 N N . TYR A 1 221 ? 21.006 10.455 73.956 1.00 10.97 221 TYR A N 1
ATOM 1683 C CA . TYR A 1 221 ? 21.072 11.821 74.446 1.00 11.04 221 TYR A CA 1
ATOM 1684 C C . TYR A 1 221 ? 22.403 12.518 74.189 1.00 11.37 221 TYR A C 1
ATOM 1685 O O . TYR A 1 221 ? 22.464 13.743 74.299 1.00 12.01 221 TYR A O 1
ATOM 1694 N N . ASN A 1 222 ? 23.468 11.800 73.870 1.00 11.71 222 ASN A N 1
ATOM 1695 C CA . ASN A 1 222 ? 24.780 12.429 73.757 1.00 11.11 222 ASN A CA 1
ATOM 1696 C C . ASN A 1 222 ? 24.932 13.131 72.409 1.00 11.39 222 ASN A C 1
ATOM 1697 O O . ASN A 1 222 ? 24.900 12.484 71.355 1.00 12.34 222 ASN A O 1
ATOM 1702 N N . ALA A 1 223 ? 25.159 14.444 72.447 1.00 11.91 223 ALA A N 1
ATOM 1703 C CA . ALA A 1 223 ? 25.316 15.246 71.237 1.00 12.38 223 ALA A CA 1
ATOM 1704 C C . ALA A 1 223 ? 26.757 15.401 70.777 1.00 12.70 223 ALA A C 1
ATOM 1705 O O . ALA A 1 223 ? 26.975 15.815 69.638 1.00 14.74 223 ALA A O 1
ATOM 1707 N N . GLN A 1 224 ? 27.742 15.130 71.635 1.00 11.87 224 GLN A N 1
ATOM 1708 C CA . GLN A 1 224 ? 29.132 15.355 71.252 1.00 12.04 224 GLN A CA 1
ATOM 1709 C C . GLN A 1 224 ? 29.716 14.100 70.629 1.00 12.07 224 GLN A C 1
ATOM 1710 O O . GLN A 1 224 ? 29.700 13.037 71.257 1.00 12.69 224 GLN A O 1
ATOM 1716 N N . PRO A 1 225 ? 30.281 14.190 69.427 1.00 12.66 225 PRO A N 1
ATOM 1717 C CA . PRO A 1 225 ? 30.902 13.00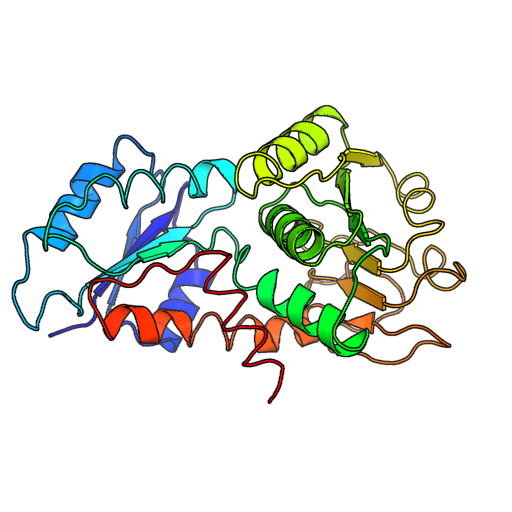5 68.840 1.00 12.96 225 PRO A CA 1
ATOM 1718 C C . PRO A 1 225 ? 32.019 12.487 69.707 1.00 12.69 225 PRO A C 1
ATOM 1719 O O . PRO A 1 225 ? 32.752 13.268 70.349 1.00 13.85 225 PRO A O 1
ATOM 1723 N N . PRO A 1 226 ? 32.217 11.157 69.760 1.00 12.39 226 PRO A N 1
ATOM 1724 C CA . PRO A 1 226 ? 31.382 10.146 69.098 1.00 12.83 226 PRO A CA 1
ATOM 1725 C C . PRO A 1 226 ? 30.039 9.952 69.807 1.00 12.31 226 PRO A C 1
ATOM 1726 O O . PRO A 1 226 ? 29.954 9.958 71.029 1.00 12.43 226 PRO A O 1
ATOM 1730 N N . LEU A 1 227 ? 28.990 9.770 69.017 1.00 12.44 227 LEU A N 1
ATOM 1731 C CA . LEU A 1 227 ? 27.642 9.671 69.545 1.00 12.23 227 LEU A CA 1
ATOM 1732 C C . LEU A 1 227 ? 27.476 8.426 70.416 1.00 11.87 227 LEU A C 1
ATOM 1733 O O . LEU A 1 227 ? 28.198 7.433 70.290 1.00 12.12 227 LEU A O 1
ATOM 1738 N N . GLY A 1 228 ? 26.494 8.498 71.314 1.00 12.18 228 GLY A N 1
ATOM 1739 C CA . GLY A 1 228 ? 26.231 7.382 72.204 1.00 11.93 228 GLY A CA 1
ATOM 1740 C C . GLY A 1 228 ? 25.842 6.102 71.489 1.00 12.05 228 GLY A C 1
ATOM 1741 O O . GLY A 1 228 ? 26.162 5.005 71.958 1.00 13.08 228 GLY A O 1
ATOM 1742 N N . ILE A 1 229 ? 25.142 6.217 70.367 1.00 11.82 229 ILE A N 1
ATOM 1743 C CA . ILE A 1 229 ? 24.725 5.071 69.567 1.00 12.41 229 ILE A CA 1
ATOM 1744 C C . ILE A 1 229 ? 25.425 5.147 68.220 1.00 12.39 229 ILE A C 1
ATOM 1745 O O . ILE A 1 229 ? 25.348 6.172 67.531 1.00 12.83 229 ILE A O 1
ATOM 1750 N N . GLY A 1 230 ? 26.083 4.058 67.838 1.00 12.83 230 GLY A N 1
ATOM 1751 C CA . GLY A 1 230 ? 26.664 3.972 66.515 1.00 13.42 230 GLY A CA 1
ATOM 1752 C C . GLY A 1 230 ? 25.616 3.687 65.458 1.00 12.90 230 GLY A C 1
ATOM 1753 O O . GLY A 1 230 ? 24.600 3.037 65.702 1.00 14.39 230 GLY A O 1
ATOM 1754 N N . GLY A 1 231 ? 25.872 4.191 64.261 1.00 13.57 231 GLY A N 1
ATOM 1755 C CA . GLY A 1 231 ? 24.993 3.929 63.151 1.00 13.98 231 GLY A CA 1
ATOM 1756 C C . GLY A 1 231 ? 23.822 4.865 63.013 1.00 14.43 231 GLY A C 1
ATOM 1757 O O . GLY A 1 231 ? 22.937 4.594 62.198 1.00 16.16 231 GLY A O 1
ATOM 1758 N N . ILE A 1 232 ? 23.781 5.956 63.780 1.00 13.59 232 ILE A N 1
ATOM 1759 C CA . ILE A 1 232 ? 22.722 6.952 63.670 1.00 13.65 232 ILE A CA 1
ATOM 1760 C C . ILE A 1 232 ? 23.338 8.337 63.521 1.00 12.67 232 ILE A C 1
ATOM 1761 O O . ILE A 1 232 ? 24.534 8.550 63.743 1.00 12.92 232 ILE A O 1
ATOM 1766 N N . ASP A 1 233 ? 22.491 9.289 63.146 1.00 13.64 233 ASP A N 1
ATOM 1767 C CA A ASP A 1 233 ? 22.863 10.694 63.097 0.29 14.13 233 ASP A CA 1
ATOM 1768 C CA B ASP A 1 233 ? 22.878 10.688 63.114 0.71 13.99 233 ASP A CA 1
ATOM 1769 C C . ASP A 1 233 ? 22.200 11.446 64.246 1.00 13.28 233 ASP A C 1
ATOM 1770 O O . ASP A 1 233 ? 21.083 11.130 64.659 1.00 13.66 233 ASP A O 1
ATOM 1779 N N . ALA A 1 234 ? 22.899 12.451 64.761 1.00 13.00 234 ALA A N 1
ATOM 1780 C CA . ALA A 1 234 ? 22.393 13.189 65.907 1.00 13.39 234 ALA A CA 1
ATOM 1781 C C . ALA A 1 234 ? 21.079 13.897 65.622 1.00 13.26 234 ALA A C 1
ATOM 1782 O O . ALA A 1 234 ? 20.283 14.102 66.540 1.00 13.39 234 ALA A O 1
ATOM 1784 N N . THR A 1 235 ? 20.838 14.302 64.376 1.00 13.70 235 THR A N 1
ATOM 1785 C CA . THR A 1 235 ? 19.585 14.971 64.035 1.00 14.53 235 THR A CA 1
ATOM 1786 C C . THR A 1 235 ? 18.424 14.007 63.819 1.00 14.79 235 THR A C 1
ATOM 1787 O O . THR A 1 235 ? 17.299 14.463 63.580 1.00 15.89 235 THR A O 1
ATOM 1791 N N . ASP A 1 236 ? 18.654 12.700 63.887 1.00 13.68 236 ASP A N 1
ATOM 1792 C CA . ASP A 1 236 ? 17.572 11.756 63.644 1.00 14.38 236 ASP A CA 1
ATOM 1793 C C . ASP A 1 236 ? 16.424 12.009 64.617 1.00 14.57 236 ASP A C 1
ATOM 1794 O O . ASP A 1 236 ? 16.623 12.205 65.818 1.00 14.28 236 ASP A O 1
ATOM 1799 N N . LYS A 1 237 ? 15.204 11.975 64.094 1.00 15.20 237 LYS A N 1
ATOM 1800 C CA . LYS A 1 237 ? 14.016 12.218 64.903 1.00 15.49 237 LYS A CA 1
ATOM 1801 C C . LYS A 1 237 ? 12.949 11.215 64.455 1.00 15.97 237 LYS A C 1
ATOM 1802 O O . LYS A 1 237 ? 11.914 11.556 63.879 1.00 20.66 237 LYS A O 1
ATOM 1808 N N . GLY A 1 238 ? 13.228 9.941 64.716 1.00 15.11 238 GLY A N 1
ATOM 1809 C CA . GLY A 1 238 ? 12.382 8.861 64.253 1.00 16.53 238 GLY A CA 1
ATOM 1810 C C . GLY A 1 238 ? 12.787 8.298 62.914 1.00 16.80 238 GLY A C 1
ATOM 1811 O O . GLY A 1 238 ? 11.981 7.617 62.276 1.00 20.18 238 GLY A O 1
ATOM 1812 N N . LYS A 1 239 ? 14.008 8.569 62.464 1.00 16.54 239 LYS A N 1
ATOM 1813 C CA . LYS A 1 239 ? 14.475 8.064 61.183 1.00 16.91 239 LYS A CA 1
ATOM 1814 C C . LYS A 1 239 ? 14.473 6.541 61.173 1.00 17.34 239 LYS A C 1
ATOM 1815 O O . LYS A 1 239 ? 14.862 5.899 62.154 1.00 16.63 239 LYS A O 1
ATOM 1821 N N . GLU A 1 240 ? 14.064 5.967 60.039 1.00 18.68 240 GLU A N 1
ATOM 1822 C CA A GLU A 1 240 ? 13.986 4.522 59.906 0.55 20.03 240 GLU A CA 1
ATOM 1823 C CA B GLU A 1 240 ? 13.985 4.521 59.907 0.45 20.10 240 GLU A CA 1
ATOM 1824 C C . GLU A 1 240 ? 15.335 3.927 59.522 1.00 19.63 240 GLU A C 1
ATOM 1825 O O . GLU A 1 240 ? 16.032 4.431 58.632 1.00 21.32 240 GLU A O 1
ATOM 1836 N N . TYR A 1 241 ? 15.687 2.839 60.199 1.00 18.35 241 TYR A N 1
ATOM 1837 C CA . TYR A 1 241 ? 16.851 2.010 59.898 1.00 19.18 241 TYR A CA 1
ATOM 1838 C C . TYR A 1 241 ? 16.298 0.591 59.858 1.00 20.93 241 TYR A C 1
ATOM 1839 O O . TYR A 1 241 ? 16.096 -0.027 60.910 1.00 22.13 241 TYR A O 1
ATOM 1848 N N . GLY A 1 242 ? 16.030 0.088 58.658 1.00 23.34 242 GLY A N 1
ATOM 1849 C CA . GLY A 1 242 ? 15.329 -1.180 58.549 1.00 25.28 242 GLY A CA 1
ATOM 1850 C C . GLY A 1 242 ? 13.955 -1.050 59.175 1.00 26.60 242 GLY A C 1
ATOM 1851 O O . GLY A 1 242 ? 13.201 -0.107 58.901 1.00 29.37 242 GLY A O 1
ATOM 1852 N N . GLY A 1 243 ? 13.617 -1.987 60.038 1.00 26.87 243 GLY A N 1
ATOM 1853 C CA . GLY A 1 243 ? 12.345 -1.903 60.715 1.00 25.90 243 GLY A CA 1
ATOM 1854 C C . GLY A 1 243 ? 12.378 -1.148 62.024 1.00 23.32 243 GLY A C 1
ATOM 1855 O O . GLY A 1 243 ? 11.407 -1.219 62.783 1.00 25.87 243 GLY A O 1
ATOM 1856 N N . LYS A 1 244 ? 13.463 -0.441 62.320 1.00 20.30 244 LYS A N 1
ATOM 1857 C CA . LYS A 1 244 ? 13.641 0.267 63.581 1.00 18.85 244 LYS A CA 1
ATOM 1858 C C . LYS A 1 244 ? 13.638 1.766 63.324 1.00 17.88 244 LYS A C 1
ATOM 1859 O O . LYS A 1 244 ? 13.737 2.223 62.183 1.00 18.97 244 LYS A O 1
ATOM 1865 N N A ARG A 1 245 ? 13.501 2.520 64.413 0.40 17.11 245 ARG A N 1
ATOM 1866 N N B ARG A 1 245 ? 13.495 2.535 64.399 0.60 16.88 245 ARG A N 1
ATOM 1867 C CA A ARG A 1 245 ? 13.562 3.997 64.338 0.40 16.78 245 ARG A CA 1
ATOM 1868 C CA B ARG A 1 245 ? 13.573 3.986 64.331 0.60 16.70 245 ARG A CA 1
ATOM 1869 C C A ARG A 1 245 ? 14.572 4.497 65.370 0.40 15.53 245 ARG A C 1
ATOM 1870 C C B ARG A 1 245 ? 14.585 4.478 65.354 0.60 15.44 245 ARG A C 1
ATOM 1871 O O A ARG A 1 245 ? 14.779 3.829 66.380 0.40 15.64 245 ARG A O 1
ATOM 1872 O O B ARG A 1 245 ? 14.806 3.833 66.383 0.60 15.75 245 ARG A O 1
ATOM 1887 N N . ALA A 1 246 ? 15.188 5.629 65.064 1.00 14.27 246 ALA A N 1
ATOM 1888 C CA . ALA A 1 246 ? 16.194 6.213 65.932 1.00 13.47 246 ALA A CA 1
ATOM 1889 C C . ALA A 1 246 ? 15.933 7.689 66.182 1.00 12.90 246 ALA A C 1
ATOM 1890 O O . ALA A 1 246 ? 15.529 8.429 65.281 1.00 13.67 246 ALA A O 1
ATOM 1892 N N . PHE A 1 247 ? 16.185 8.095 67.426 1.00 12.91 247 PHE A N 1
ATOM 1893 C CA . PHE A 1 247 ? 16.199 9.486 67.850 1.00 12.88 247 PHE A CA 1
ATOM 1894 C C . PHE A 1 247 ? 17.605 9.819 68.317 1.00 12.76 247 PHE A C 1
ATOM 1895 O O . PHE A 1 247 ? 18.124 9.175 69.232 1.00 14.05 247 PHE A O 1
ATOM 1903 N N . GLY A 1 248 ? 18.217 10.821 67.689 1.00 12.60 248 GLY A N 1
ATOM 1904 C CA . GLY A 1 248 ? 19.517 11.308 68.088 1.00 13.19 248 GLY A CA 1
ATOM 1905 C C . GLY A 1 248 ? 19.411 12.521 69.003 1.00 12.35 248 GLY A C 1
ATOM 1906 O O . GLY A 1 248 ? 18.346 13.109 69.203 1.00 12.81 248 GLY A O 1
ATOM 1907 N N . ALA A 1 249 ? 20.570 12.909 69.540 1.00 12.05 249 ALA A N 1
ATOM 1908 C CA . ALA A 1 249 ? 20.591 13.893 70.610 1.00 12.11 249 ALA A CA 1
ATOM 1909 C C . ALA A 1 249 ? 20.073 15.250 70.167 1.00 11.81 249 ALA A C 1
ATOM 1910 O O . ALA A 1 249 ? 19.525 15.991 70.983 1.00 12.46 249 ALA A O 1
ATOM 1912 N N . LEU A 1 250 ? 20.306 15.631 68.911 1.00 12.23 250 LEU A N 1
ATOM 1913 C CA . LEU A 1 250 ? 19.800 16.914 68.427 1.00 13.31 250 LEU A CA 1
ATOM 1914 C C . LEU A 1 250 ? 18.319 16.844 68.080 1.00 13.34 250 LEU A C 1
ATOM 1915 O O . LEU A 1 250 ? 17.605 17.842 68.241 1.00 14.79 250 LEU A O 1
ATOM 1920 N N . GLY A 1 251 ? 17.834 15.695 67.606 1.00 13.78 251 GLY A N 1
ATOM 1921 C CA . GLY A 1 251 ? 16.402 15.533 67.439 1.00 14.69 251 GLY A CA 1
ATOM 1922 C C . GLY A 1 251 ? 15.664 15.674 68.757 1.00 14.88 251 GLY A C 1
ATOM 1923 O O . GLY A 1 251 ? 14.636 16.353 68.840 1.00 19.02 251 GLY A O 1
ATOM 1924 N N . ILE A 1 252 ? 16.186 15.043 69.807 1.00 12.29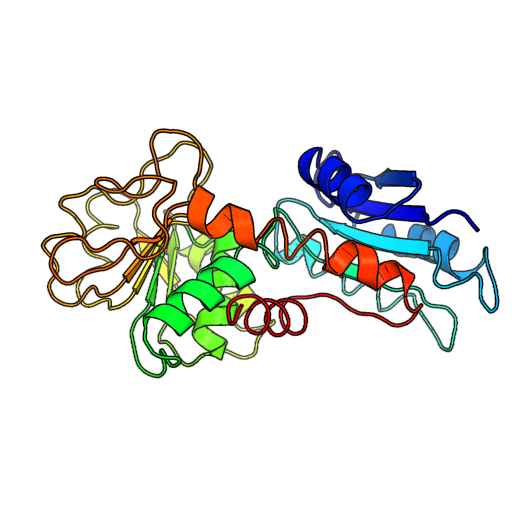 252 ILE A N 1
ATOM 1925 C CA . ILE A 1 252 ? 15.602 15.188 71.140 1.00 11.98 252 ILE A CA 1
ATOM 1926 C C . ILE A 1 252 ? 15.831 16.593 71.660 1.00 12.26 252 ILE A C 1
ATOM 1927 O O . ILE A 1 252 ? 14.932 17.213 72.244 1.00 12.11 252 ILE A O 1
ATOM 1932 N N . GLY A 1 253 ? 17.047 17.107 71.461 1.00 11.95 253 GLY A N 1
ATOM 1933 C CA . GLY A 1 253 ? 17.444 18.367 72.062 1.00 12.15 253 GLY A CA 1
ATOM 1934 C C . GLY A 1 253 ? 16.625 19.555 71.608 1.00 11.97 253 GLY A C 1
ATOM 1935 O O . GLY A 1 253 ? 16.430 20.497 72.371 1.00 12.71 253 GLY A O 1
ATOM 1936 N N . GLY A 1 254 ? 16.162 19.550 70.361 1.00 12.99 254 GLY A N 1
ATOM 1937 C CA . GLY A 1 254 ? 15.324 20.644 69.910 1.00 14.17 254 GLY A CA 1
ATOM 1938 C C . GLY A 1 254 ? 14.062 20.770 70.741 1.00 13.55 254 GLY A C 1
ATOM 1939 O O . GLY A 1 254 ? 13.660 21.875 71.126 1.00 14.25 254 GLY A O 1
ATOM 1940 N N . LEU A 1 255 ? 13.410 19.640 71.015 1.00 12.92 255 LEU A N 1
ATOM 1941 C CA . LEU A 1 255 ? 12.229 19.654 71.870 1.00 12.70 255 LEU A CA 1
ATOM 1942 C C . LEU A 1 255 ? 12.601 19.978 73.310 1.00 11.93 255 LEU A C 1
ATOM 1943 O O . LEU A 1 255 ? 11.902 20.752 73.969 1.00 12.80 255 LEU A O 1
ATOM 1948 N N . LYS A 1 256 ? 13.701 19.406 73.794 1.00 11.53 256 LYS A N 1
ATOM 1949 C CA . LYS A 1 256 ? 14.135 19.721 75.184 1.00 11.30 256 LYS A CA 1
ATOM 1950 C C . LYS A 1 256 ? 14.315 21.240 75.359 1.00 11.33 256 LYS A C 1
ATOM 1951 O O . LYS A 1 256 ? 13.904 21.792 76.358 1.00 11.36 256 LYS A O 1
ATOM 1957 N N . LEU A 1 257 ? 14.926 21.895 74.376 1.00 11.62 257 LEU A N 1
ATOM 1958 C CA A LEU A 1 257 ? 15.168 23.326 74.511 0.47 11.69 257 LEU A CA 1
ATOM 1959 C CA B LEU A 1 257 ? 15.169 23.327 74.491 0.53 12.55 257 LEU A CA 1
ATOM 1960 C C . LEU A 1 257 ? 13.864 24.110 74.484 1.00 11.92 257 LEU A C 1
ATOM 1961 O O . LEU A 1 257 ? 13.673 25.033 75.283 1.00 12.20 257 LEU A O 1
ATOM 1970 N N . LYS A 1 258 ? 12.965 23.778 73.558 1.00 12.27 258 LYS A N 1
ATOM 1971 C CA A LYS A 1 258 ? 11.676 24.456 73.513 0.49 12.84 258 LYS A CA 1
ATOM 1972 C CA B LYS A 1 258 ? 11.668 24.445 73.506 0.51 12.86 258 LYS A CA 1
ATOM 1973 C C . LYS A 1 258 ? 10.909 24.257 74.812 1.00 12.40 258 LYS A C 1
ATOM 1974 O O . LYS A 1 258 ? 10.311 25.202 75.339 1.00 13.25 258 LYS A O 1
ATOM 1985 N N . LEU A 1 259 ? 10.947 23.043 75.355 1.00 11.94 259 LEU A N 1
ATOM 1986 C CA . LEU A 1 259 ? 10.246 22.731 76.594 1.00 11.87 259 LEU A CA 1
ATOM 1987 C C . LEU A 1 259 ? 10.846 23.487 77.775 1.00 11.28 259 LEU A C 1
ATOM 1988 O O . LEU A 1 259 ? 10.127 24.080 78.582 1.00 12.22 259 LEU A O 1
ATOM 1993 N N . HIS A 1 260 ? 12.171 23.481 77.887 1.00 11.28 260 HIS A N 1
ATOM 1994 C CA . HIS A 1 260 ? 12.840 24.186 78.975 1.00 10.83 260 HIS A CA 1
ATOM 1995 C C . HIS A 1 260 ? 12.526 25.677 78.918 1.00 11.23 260 HIS A C 1
ATOM 1996 O O . HIS A 1 260 ? 12.143 26.278 79.927 1.00 11.65 260 HIS A O 1
ATOM 2003 N N . ARG A 1 261 ? 12.626 26.286 77.731 1.00 11.66 261 ARG A N 1
ATOM 2004 C CA A ARG A 1 261 ? 12.310 27.704 77.617 0.37 12.32 261 ARG A CA 1
ATOM 2005 C CA B ARG A 1 261 ? 12.307 27.704 77.602 0.24 12.52 261 ARG A CA 1
ATOM 2006 C CA C ARG A 1 261 ? 12.307 27.704 77.599 0.39 12.85 261 ARG A CA 1
ATOM 2007 C C . ARG A 1 261 ? 10.861 27.983 77.992 1.00 12.27 261 ARG A C 1
ATOM 2008 O O . ARG A 1 261 ? 10.570 28.988 78.651 1.00 13.54 261 ARG A O 1
ATOM 2030 N N . ALA A 1 262 ? 9.936 27.102 77.589 1.00 12.35 262 ALA A N 1
ATOM 2031 C CA . ALA A 1 262 ? 8.526 27.318 77.901 1.00 13.04 262 ALA A CA 1
ATOM 2032 C C . ALA A 1 262 ? 8.281 27.258 79.401 1.00 12.42 262 ALA A C 1
ATOM 2033 O O . ALA A 1 262 ? 7.457 28.012 79.936 1.00 13.64 262 ALA A O 1
ATOM 2035 N N . CYS A 1 263 ? 8.980 26.362 80.094 1.00 12.01 263 CYS A N 1
ATOM 2036 C CA . CYS A 1 263 ? 8.820 26.257 81.540 1.00 12.11 263 CYS A CA 1
ATOM 2037 C C . CYS A 1 263 ? 9.337 27.504 82.242 1.00 11.39 263 CYS A C 1
ATOM 2038 O O . CYS A 1 263 ? 8.720 27.979 83.202 1.00 11.94 263 CYS A O 1
ATOM 2041 N N . ILE A 1 264 ? 10.457 28.060 81.774 1.00 11.50 264 ILE A N 1
ATOM 2042 C CA . ILE A 1 264 ? 10.956 29.289 82.374 1.00 11.76 264 ILE A CA 1
ATOM 2043 C C . ILE A 1 264 ? 9.902 30.382 82.291 1.00 12.04 264 ILE A C 1
ATOM 2044 O O . ILE A 1 264 ? 9.630 31.078 83.272 1.00 12.12 264 ILE A O 1
ATOM 2049 N N . ALA A 1 265 ? 9.302 30.563 81.112 1.00 12.63 265 ALA A N 1
ATOM 2050 C CA . ALA A 1 265 ? 8.300 31.612 80.981 1.00 13.50 265 ALA A CA 1
ATOM 2051 C C . ALA A 1 265 ? 7.166 31.386 81.968 1.00 12.42 265 ALA A C 1
ATOM 2052 O O . ALA A 1 265 ? 6.636 32.338 82.558 1.00 13.63 265 ALA A O 1
ATOM 2054 N N . LYS A 1 266 ? 6.745 30.130 82.134 1.00 12.00 266 LYS A N 1
ATOM 2055 C CA . LYS A 1 266 ? 5.624 29.835 83.011 1.00 12.81 266 LYS A CA 1
ATOM 2056 C C . LYS A 1 266 ? 5.939 30.136 84.470 1.00 11.25 266 LYS A C 1
ATOM 2057 O O . LYS A 1 266 ? 5.021 30.443 85.239 1.00 12.04 266 LYS A O 1
ATOM 2063 N N . LEU A 1 267 ? 7.220 30.087 84.867 1.00 11.45 267 LEU A N 1
ATOM 2064 C CA . LEU A 1 267 ? 7.589 30.395 86.243 1.00 11.64 267 LEU A CA 1
ATOM 2065 C C . LEU A 1 267 ? 7.140 31.785 86.650 1.00 11.59 267 LEU A C 1
ATOM 2066 O O . LEU A 1 267 ? 6.881 32.027 87.835 1.00 12.83 267 LEU A O 1
ATOM 2071 N N . PHE A 1 268 ? 7.045 32.710 85.694 1.00 11.59 268 PHE A N 1
ATOM 2072 C CA . PHE A 1 268 ? 6.720 34.096 85.993 1.00 12.73 268 PHE A CA 1
ATOM 2073 C C . PHE A 1 268 ? 5.253 34.418 85.755 1.00 13.60 268 PHE A C 1
ATOM 2074 O O . PHE A 1 268 ? 4.845 35.574 85.910 1.00 15.51 268 PHE A O 1
ATOM 2082 N N . GLU A 1 269 ? 4.439 33.413 85.432 1.00 13.47 269 GLU A N 1
ATOM 2083 C CA . GLU A 1 269 ? 3.012 33.592 85.173 1.00 14.40 269 GLU A CA 1
ATOM 2084 C C . GLU A 1 269 ? 2.171 33.384 86.423 1.00 14.70 269 GLU A C 1
ATOM 2085 O O . GLU A 1 269 ? 0.973 33.677 86.405 1.00 16.53 269 GLU A O 1
ATOM 2091 N N . SER A 1 270 ? 2.779 32.902 87.504 1.00 14.25 270 SER A N 1
ATOM 2092 C CA A SER A 1 270 ? 2.099 32.593 88.755 0.36 13.81 270 SER A CA 1
ATOM 2093 C CA B SER A 1 270 ? 2.096 32.713 88.775 0.64 14.27 270 SER A CA 1
ATOM 2094 C C . SER A 1 270 ? 3.185 32.547 89.817 1.00 13.59 270 SER A C 1
ATOM 2095 O O . SER A 1 270 ? 4.357 32.378 89.489 1.00 13.62 270 SER A O 1
ATOM 2100 N N . SER A 1 271 ? 2.797 32.654 91.087 1.00 13.77 271 SER A N 1
ATOM 2101 C CA . SER A 1 271 ? 3.733 32.439 92.183 1.00 13.70 271 SER A CA 1
ATOM 2102 C C . SER A 1 271 ? 3.564 31.071 92.824 1.00 13.09 271 SER A C 1
ATOM 2103 O O . SER A 1 271 ? 4.155 30.817 93.871 1.00 14.39 271 SER A O 1
ATOM 2106 N N . GLU A 1 272 ? 2.833 30.165 92.178 1.00 13.10 272 GLU A N 1
ATOM 2107 C CA A GLU A 1 272 ? 2.436 28.887 92.753 0.63 13.56 272 GLU A CA 1
ATOM 2108 C CA B GLU A 1 272 ? 2.537 28.880 92.804 0.37 14.72 272 GLU A CA 1
ATOM 2109 C C . GLU A 1 272 ? 2.852 27.686 91.913 1.00 12.78 272 GLU A C 1
ATOM 2110 O O . GLU A 1 272 ? 2.461 26.558 92.242 1.00 13.93 272 GLU A O 1
ATOM 2121 N N . GLY A 1 273 ? 3.583 27.887 90.825 1.00 11.93 273 GLY A N 1
ATOM 2122 C CA . GLY A 1 273 ? 3.924 26.786 89.958 1.00 12.15 273 GLY A CA 1
ATOM 2123 C C . GLY A 1 273 ? 5.007 25.897 90.536 1.00 11.04 273 GLY A C 1
ATOM 2124 O O . GLY A 1 273 ? 5.921 26.349 91.216 1.00 11.75 273 GLY A O 1
ATOM 2125 N N . VAL A 1 274 ? 4.904 24.612 90.219 1.00 11.23 274 VAL A N 1
ATOM 2126 C CA . VAL A 1 274 ? 5.897 23.603 90.563 1.00 11.45 274 VAL A CA 1
ATOM 2127 C C . VAL A 1 274 ? 6.179 22.822 89.290 1.00 11.86 274 VAL A C 1
ATOM 2128 O O . VAL A 1 274 ? 5.288 22.153 88.766 1.00 14.38 274 VAL A O 1
ATOM 2132 N N . PHE A 1 275 ? 7.405 22.903 88.797 1.00 10.94 275 PHE A N 1
ATOM 2133 C CA . PHE A 1 275 ? 7.792 22.250 87.549 1.00 10.88 275 PHE A CA 1
ATOM 2134 C C . PHE A 1 275 ? 8.842 21.185 87.825 1.00 10.44 275 PHE A C 1
ATOM 2135 O O . PHE A 1 275 ? 10.025 21.484 87.992 1.00 11.52 275 PHE A O 1
ATOM 2143 N N . ASP A 1 276 ? 8.396 19.940 87.839 1.00 10.77 276 ASP A N 1
ATOM 2144 C CA . ASP A 1 276 ? 9.246 18.766 88.042 1.00 10.41 276 ASP A CA 1
ATOM 2145 C C . ASP A 1 276 ? 8.768 17.742 87.025 1.00 11.02 276 ASP A C 1
ATOM 2146 O O . ASP A 1 276 ? 8.033 18.071 86.089 1.00 11.91 276 ASP A O 1
ATOM 2151 N N . ALA A 1 277 ? 9.175 16.490 87.205 1.00 10.86 277 ALA A N 1
ATOM 2152 C CA . ALA A 1 277 ? 8.921 15.471 86.193 1.00 11.05 277 ALA A CA 1
ATOM 2153 C C . ALA A 1 277 ? 7.461 15.407 85.766 1.00 11.99 277 ALA A C 1
ATOM 2154 O O . ALA A 1 277 ? 7.161 15.308 84.573 1.00 12.83 277 ALA A O 1
ATOM 2156 N N . GLU A 1 278 ? 6.541 15.417 86.730 1.00 12.12 278 GLU A N 1
ATOM 2157 C CA . GLU A 1 278 ? 5.138 15.203 86.395 1.00 13.12 278 GLU A CA 1
ATOM 2158 C C . GLU A 1 278 ? 4.629 16.291 85.461 1.00 13.28 278 GLU A C 1
ATOM 2159 O O . GLU A 1 278 ? 4.033 16.009 84.414 1.00 13.74 278 GLU A O 1
ATOM 2165 N N . GLU A 1 279 ? 4.861 17.548 85.828 1.00 12.74 279 GLU A N 1
ATOM 2166 C CA A GLU A 1 279 ? 4.345 18.661 85.042 0.81 13.16 279 GLU A CA 1
ATOM 2167 C CA B GLU A 1 279 ? 4.335 18.651 85.032 0.19 12.59 279 GLU A CA 1
ATOM 2168 C C . GLU A 1 279 ? 5.113 18.817 83.738 1.00 12.11 279 GLU A C 1
ATOM 2169 O O . GLU A 1 279 ? 4.531 19.129 82.687 1.00 13.11 279 GLU A O 1
ATOM 2180 N N . ILE A 1 280 ? 6.427 18.634 83.790 1.00 11.83 280 ILE A N 1
ATOM 2181 C CA . ILE A 1 280 ? 7.245 18.833 82.604 1.00 11.58 280 ILE A CA 1
ATOM 2182 C C . ILE A 1 280 ? 6.944 17.757 81.567 1.00 11.73 280 ILE A C 1
ATOM 2183 O O . ILE A 1 280 ? 6.875 18.040 80.372 1.00 12.05 280 ILE A O 1
ATOM 2188 N N . TYR A 1 281 ? 6.733 16.514 82.009 1.00 11.49 281 TYR A N 1
ATOM 2189 C CA . TYR A 1 281 ? 6.395 15.451 81.069 1.00 11.80 281 TYR A CA 1
ATOM 2190 C C . TYR A 1 281 ? 5.013 15.668 80.462 1.00 12.24 281 TYR A C 1
ATOM 2191 O O . TYR A 1 281 ? 4.807 15.435 79.268 1.00 13.32 281 TYR A O 1
ATOM 2200 N N . LYS A 1 282 ? 4.056 16.131 81.256 1.00 12.93 282 LYS A N 1
ATOM 2201 C CA A LYS A 1 282 ? 2.741 16.445 80.705 0.51 13.87 282 LYS A CA 1
ATOM 2202 C CA B LYS A 1 282 ? 2.741 16.443 80.704 0.49 13.85 282 LYS A CA 1
ATOM 2203 C C . LYS A 1 282 ? 2.861 17.474 79.589 1.00 13.58 282 LYS A C 1
ATOM 2204 O O . LYS A 1 282 ? 2.264 17.321 78.513 1.00 14.88 282 LYS A O 1
ATOM 2215 N N . LEU A 1 283 ? 3.640 18.530 79.827 1.00 13.62 283 LEU A N 1
ATOM 2216 C CA A LEU A 1 283 ? 3.841 19.552 78.812 0.49 14.05 283 LEU A CA 1
ATOM 2217 C CA B LEU A 1 283 ? 3.849 19.554 78.814 0.51 14.35 283 LEU A CA 1
ATOM 2218 C C . LEU A 1 283 ? 4.595 18.997 77.609 1.00 13.33 283 LEU A C 1
ATOM 2219 O O . LEU A 1 283 ? 4.294 19.351 76.467 1.00 14.75 283 LEU A O 1
ATOM 2228 N N . ALA A 1 284 ? 5.578 18.122 77.840 1.00 13.04 284 ALA A N 1
ATOM 2229 C CA . ALA A 1 284 ? 6.329 17.550 76.726 1.00 13.15 284 ALA A CA 1
ATOM 2230 C C . ALA A 1 284 ? 5.425 16.763 75.797 1.00 13.74 284 ALA A C 1
ATOM 2231 O O . ALA A 1 284 ? 5.555 16.854 74.574 1.00 14.74 284 ALA A O 1
ATOM 2233 N N . LYS A 1 285 ? 4.522 15.959 76.357 1.00 13.24 285 LYS A N 1
ATOM 2234 C CA . LYS A 1 285 ? 3.636 15.170 75.509 1.00 14.48 285 LYS A CA 1
ATOM 2235 C C . LYS A 1 285 ? 2.740 16.077 74.686 1.00 15.51 285 LYS A C 1
ATOM 2236 O O . LYS A 1 285 ? 2.482 15.803 73.509 1.00 16.87 285 LYS A O 1
ATOM 2242 N N . GLU A 1 286 ? 2.267 17.176 75.279 1.00 15.64 286 GLU A N 1
ATOM 2243 C CA A GLU A 1 286 ? 1.442 18.104 74.519 0.13 16.81 286 GLU A CA 1
ATOM 2244 C CA B GLU A 1 286 ? 1.452 18.138 74.544 0.53 16.25 286 GLU A CA 1
ATOM 2245 C CA C GLU A 1 286 ? 1.447 18.135 74.550 0.34 17.00 286 GLU A CA 1
ATOM 2246 C C . GLU A 1 286 ? 2.257 18.788 73.428 1.00 16.78 286 GLU A C 1
ATOM 2247 O O . GLU A 1 286 ? 1.778 18.938 72.302 1.00 19.62 286 GLU A O 1
ATOM 2263 N N . MET A 1 287 ? 3.502 19.159 73.718 1.00 16.17 287 MET A N 1
ATOM 2264 C CA A MET A 1 287 ? 4.329 19.816 72.713 0.58 18.35 287 MET A CA 1
ATOM 2265 C CA B MET A 1 287 ? 4.334 19.812 72.715 0.42 18.79 287 MET A CA 1
ATOM 2266 C C . MET A 1 287 ? 4.708 18.857 71.590 1.00 19.11 287 MET A C 1
ATOM 2267 O O . MET A 1 287 ? 4.801 19.266 70.428 1.00 22.48 287 MET A O 1
ATOM 2276 N N . ALA A 1 288 ? 4.954 17.588 71.915 1.00 18.10 288 ALA A N 1
ATOM 2277 C CA . ALA A 1 288 ? 5.311 16.627 70.881 1.00 23.07 288 ALA A CA 1
ATOM 2278 C C . ALA A 1 288 ? 4.160 16.404 69.905 1.00 28.53 288 ALA A C 1
ATOM 2279 O O . ALA A 1 288 ? 4.401 16.038 68.748 1.00 30.11 288 ALA A O 1
ATOM 2281 N N . VAL A 1 289 ? 2.913 16.611 70.351 1.00 33.66 289 VAL A N 1
ATOM 2282 C CA . VAL A 1 289 ? 1.749 16.499 69.467 1.00 39.50 289 VAL A CA 1
ATOM 2283 C C . VAL A 1 289 ? 1.869 17.458 68.293 1.00 43.62 289 VAL A C 1
ATOM 2284 O O . VAL A 1 289 ? 1.381 17.167 67.193 1.00 43.96 289 VAL A O 1
ATOM 2288 N N . ASP A 1 290 ? 2.487 18.617 68.508 1.00 50.73 290 ASP A N 1
ATOM 2289 C CA . ASP A 1 290 ? 2.603 19.641 67.474 1.00 57.42 290 ASP A CA 1
ATOM 2290 C C . ASP A 1 290 ? 4.062 19.969 67.184 1.00 57.69 290 ASP A C 1
ATOM 2291 O O . ASP A 1 290 ? 4.682 19.361 66.313 1.00 58.40 290 ASP A O 1
#

B-factor: mean 18.28, std 10.57, range [9.27, 66.59]

CATH classification: 3.40.50.10280 (+1 more: 3.40.50.720)